Protein AF-A0A6N3E0T5-F1 (afdb_monomer)

Foldseek 3Di:
DDPPDDPLNVVLVVLLVVQVCLLCVLQPVLCVVQVNDDDCVVCVQLSVVLNVLSVVLSVDDPQVSLLSSLLQVVVSLLSCLVSDCLVVPDDLLSSLLVSLVVLLVVLLVSLVPHPDALVSSLVSNVNSVCSVQVVVCVVVVDDPLVSCQVCVLVVLSVVLNSQLSVLSSVLSRDDDPVVNVVSVVVSVVSSVVSSLRSLQSSCCSAQVHSLQFDWAQFWDQWDAPPDPDRDGDFDAFKEKEKEAADDPVVLVVLLLVLCVVCVVPRYAYAYEYADPDPVSVVVVVVSQVVRPDNHGYIYDHPVRCCVTRSVHDRPAIWMWMDHRSITGGIGHSVPCVSVSVVCVVVRDD

Nearest PDB structures (foldseek):
  8t4c-assembly2_B  TM=7.268E-01  e=2.420E-03  Campylobacter jejuni subsp. jejuni 81-176
  3hcz-assembly1_A  TM=7.074E-01  e=3.418E-03  Cytophaga hutchinsonii ATCC 33406
  7kuu-assembly1_B  TM=6.162E-01  e=4.594E-03  Pseudomonas aeruginosa UCBPP-PA14
  2ymb-assembly1_D  TM=3.399E-01  e=5.405E-02  Homo sapiens
  8tlp-assembly1_B  TM=2.172E-01  e=3.080E+00  synthetic construct

Organism: NCBI:txid454154

Radius of gyration: 25.01 Å; Cα contacts (8 Å, |Δi|>4): 444; chains: 1; bounding box: 69×34×89 Å

Solvent-accessible surface area (backbone atoms only — not comparable to full-atom values): 19001 Å² total; per-residue (Å²): 134,84,80,82,68,50,75,63,58,50,54,41,51,54,48,49,52,52,47,51,45,49,66,44,38,35,55,52,58,51,21,65,75,68,78,47,88,56,51,65,86,78,48,38,79,73,49,47,62,53,51,51,51,49,60,56,32,62,80,49,55,74,68,59,28,53,46,57,51,43,26,48,43,48,52,34,50,51,40,45,51,71,70,33,67,56,56,78,77,40,60,70,69,58,35,48,50,56,53,38,54,50,50,45,52,50,51,52,54,52,41,75,78,42,97,59,56,37,66,62,52,51,53,35,37,50,51,16,45,48,48,64,57,51,53,56,40,66,73,69,67,49,53,73,70,56,45,46,55,76,38,22,69,61,51,16,47,50,48,31,38,52,65,45,40,54,53,48,32,50,47,71,64,52,82,52,70,69,61,42,54,56,42,50,52,50,39,53,47,45,48,63,50,32,66,50,44,21,59,30,44,25,31,30,58,61,59,70,21,67,85,19,61,49,85,42,75,34,73,51,74,37,29,50,90,89,50,98,53,80,40,81,55,85,49,78,50,36,37,41,33,41,36,33,60,68,90,52,64,66,44,54,51,50,48,48,52,51,50,60,76,39,63,92,47,84,54,47,58,32,37,38,38,45,33,89,50,71,68,58,48,50,55,51,52,59,56,57,70,74,50,92,68,94,55,54,64,34,40,36,40,59,68,60,41,45,73,28,67,76,57,48,72,77,81,61,52,28,32,36,33,29,47,60,35,23,32,43,32,34,39,62,31,74,69,46,63,63,58,50,54,50,49,56,63,73,68,52,132

Structure (mmCIF, N/CA/C/O backbone):
data_AF-A0A6N3E0T5-F1
#
_entry.id   AF-A0A6N3E0T5-F1
#
loop_
_atom_site.group_PDB
_atom_site.id
_atom_site.type_symbol
_atom_site.label_atom_id
_atom_site.label_alt_id
_atom_site.label_comp_id
_atom_site.label_asym_id
_atom_site.label_entity_id
_atom_site.label_seq_id
_atom_site.pdbx_PDB_ins_code
_atom_site.Cartn_x
_atom_site.Cartn_y
_atom_site.Cartn_z
_atom_site.occupancy
_atom_site.B_iso_or_equiv
_atom_site.auth_seq_id
_atom_site.auth_comp_id
_atom_site.auth_asym_id
_atom_site.auth_atom_id
_atom_site.pdbx_PDB_model_num
ATOM 1 N N . MET A 1 1 ? 8.298 -6.508 -53.643 1.00 37.78 1 MET A N 1
ATOM 2 C CA . MET A 1 1 ? 8.979 -5.292 -53.144 1.00 37.78 1 MET A CA 1
ATOM 3 C C . MET A 1 1 ? 9.431 -5.545 -51.700 1.00 37.78 1 MET A C 1
ATOM 5 O O . MET A 1 1 ? 8.625 -5.447 -50.786 1.00 37.78 1 MET A O 1
ATOM 9 N N . ARG A 1 2 ? 10.672 -6.009 -51.473 1.00 36.97 2 ARG A N 1
ATOM 10 C CA . ARG A 1 2 ? 11.211 -6.176 -50.107 1.00 36.97 2 ARG A CA 1
ATOM 11 C C . ARG A 1 2 ? 11.674 -4.803 -49.629 1.00 36.97 2 ARG A C 1
ATOM 13 O O . ARG A 1 2 ? 12.693 -4.313 -50.102 1.00 36.97 2 ARG A O 1
ATOM 20 N N . PHE A 1 3 ? 10.928 -4.181 -48.718 1.00 44.53 3 PHE A N 1
ATOM 21 C CA . PHE A 1 3 ? 11.412 -3.005 -48.000 1.00 44.53 3 PHE A CA 1
ATOM 22 C C . PHE A 1 3 ? 12.638 -3.418 -47.179 1.00 44.53 3 PHE A C 1
ATOM 24 O O . PHE A 1 3 ? 12.515 -4.007 -46.103 1.00 44.53 3 PHE A O 1
ATOM 31 N N . ASN A 1 4 ? 13.835 -3.128 -47.691 1.00 48.38 4 ASN A N 1
ATOM 32 C CA . ASN A 1 4 ? 15.065 -3.192 -46.911 1.00 48.38 4 ASN A CA 1
ATOM 33 C C . ASN A 1 4 ? 15.031 -2.048 -45.892 1.00 48.38 4 ASN A C 1
ATOM 35 O O . ASN A 1 4 ? 15.599 -0.980 -46.094 1.00 48.38 4 ASN A O 1
ATOM 39 N N . MET A 1 5 ? 14.304 -2.258 -44.794 1.00 58.41 5 MET A N 1
ATOM 40 C CA . MET A 1 5 ? 14.353 -1.353 -43.655 1.00 58.41 5 MET A CA 1
ATOM 41 C C . MET A 1 5 ? 15.778 -1.324 -43.113 1.00 58.41 5 MET A C 1
ATOM 43 O O . MET A 1 5 ? 16.337 -2.370 -42.761 1.00 58.41 5 MET A O 1
ATOM 47 N N . THR A 1 6 ? 16.335 -0.122 -43.001 1.00 74.75 6 THR A N 1
ATOM 48 C CA . THR A 1 6 ? 17.613 0.099 -42.329 1.00 74.75 6 THR A CA 1
ATOM 49 C C . THR A 1 6 ? 17.523 -0.400 -40.879 1.00 74.75 6 THR A C 1
ATOM 51 O O . THR A 1 6 ? 16.452 -0.411 -40.259 1.00 74.75 6 THR A O 1
ATOM 54 N N . ILE A 1 7 ? 18.650 -0.853 -40.322 1.00 74.94 7 ILE A N 1
ATOM 55 C CA . ILE A 1 7 ? 18.733 -1.390 -38.948 1.00 74.94 7 ILE A CA 1
ATOM 56 C C . ILE A 1 7 ? 18.166 -0.390 -37.926 1.00 74.94 7 ILE A C 1
ATOM 58 O O . ILE A 1 7 ? 17.563 -0.780 -36.925 1.00 74.94 7 ILE A O 1
ATOM 62 N N . GLU A 1 8 ? 18.323 0.906 -38.188 1.00 74.81 8 GLU A N 1
ATOM 63 C CA . GLU A 1 8 ? 17.811 1.975 -37.338 1.00 74.81 8 GLU A CA 1
ATOM 64 C C . GLU A 1 8 ? 16.280 2.083 -37.379 1.00 74.81 8 GLU A C 1
ATOM 66 O O . GLU A 1 8 ? 15.643 2.145 -36.323 1.00 74.81 8 GLU A O 1
ATOM 71 N N . THR A 1 9 ? 15.673 2.013 -38.567 1.00 79.62 9 THR A N 1
ATOM 72 C CA . THR A 1 9 ? 14.212 2.028 -38.732 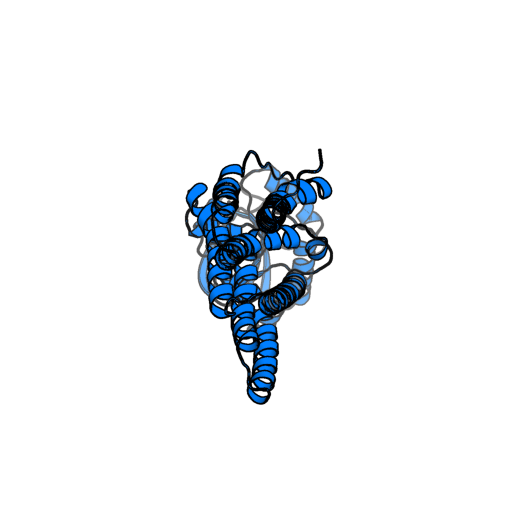1.00 79.62 9 THR A CA 1
ATOM 73 C C . THR A 1 9 ? 13.568 0.825 -38.045 1.00 79.62 9 THR A C 1
ATOM 75 O O . THR A 1 9 ? 12.594 0.987 -37.310 1.00 79.62 9 THR A O 1
ATOM 78 N N . LYS A 1 10 ? 14.173 -0.369 -38.156 1.00 82.94 10 LYS A N 1
ATOM 79 C CA . LYS A 1 10 ? 13.716 -1.566 -37.423 1.00 82.94 10 LYS A CA 1
ATOM 80 C C . LYS A 1 10 ? 13.735 -1.351 -35.907 1.00 82.94 10 LYS A C 1
ATOM 82 O O . LYS A 1 10 ? 12.762 -1.662 -35.227 1.00 82.94 10 LYS A O 1
ATOM 87 N N . LYS A 1 11 ? 14.811 -0.768 -35.364 1.00 81.00 11 LYS A N 1
ATOM 88 C CA . LYS A 1 11 ? 14.927 -0.468 -33.925 1.00 81.00 11 LYS A CA 1
ATOM 89 C C . LYS A 1 11 ? 13.885 0.550 -33.448 1.00 81.00 11 LYS A C 1
ATOM 91 O O . LYS A 1 11 ? 13.415 0.427 -32.320 1.00 81.00 11 LYS A O 1
ATOM 96 N N . LYS A 1 12 ? 13.547 1.553 -34.266 1.00 84.19 12 LYS A N 1
ATOM 97 C CA . LYS A 1 12 ? 12.504 2.548 -33.952 1.00 84.19 12 LYS A CA 1
ATOM 98 C C . LYS A 1 12 ? 11.112 1.913 -33.935 1.00 84.19 12 LYS A C 1
ATOM 100 O O . LYS A 1 12 ? 10.365 2.165 -32.996 1.00 84.19 12 LYS A O 1
ATOM 105 N N . ILE A 1 13 ? 10.813 1.039 -34.900 1.00 84.69 13 ILE A N 1
ATOM 106 C CA . ILE A 1 13 ? 9.542 0.298 -34.967 1.00 84.69 13 ILE A CA 1
ATOM 107 C C . ILE A 1 13 ? 9.379 -0.636 -33.765 1.00 84.69 13 ILE A C 1
ATOM 109 O O . ILE A 1 13 ? 8.329 -0.628 -33.129 1.00 84.69 13 ILE A O 1
ATOM 113 N N . ILE A 1 14 ? 10.418 -1.400 -33.409 1.00 85.62 14 ILE A N 1
ATOM 114 C CA . ILE A 1 14 ? 10.378 -2.286 -32.233 1.00 85.62 14 ILE A CA 1
ATOM 115 C C . ILE A 1 14 ? 10.117 -1.474 -30.962 1.00 85.62 14 ILE A C 1
ATOM 117 O O . ILE A 1 14 ? 9.263 -1.845 -30.162 1.00 85.62 14 ILE A O 1
ATOM 121 N N . TYR A 1 15 ? 10.813 -0.346 -30.797 1.00 86.50 15 TYR A N 1
ATOM 122 C CA . TYR A 1 15 ? 10.609 0.528 -29.647 1.00 86.50 15 TYR A CA 1
ATOM 123 C C . TYR A 1 15 ? 9.181 1.068 -29.568 1.00 86.50 15 TYR A C 1
ATOM 125 O O . TYR A 1 15 ? 8.548 0.907 -28.532 1.00 86.50 15 TYR A O 1
ATOM 133 N N . ILE A 1 16 ? 8.672 1.700 -30.632 1.00 86.62 16 ILE A N 1
ATOM 134 C CA . ILE A 1 16 ? 7.352 2.341 -30.577 1.00 86.62 16 ILE A CA 1
ATOM 135 C C . ILE A 1 16 ? 6.247 1.297 -30.406 1.00 86.62 16 ILE A C 1
ATOM 137 O O . ILE A 1 16 ? 5.302 1.529 -29.662 1.00 86.62 16 ILE A O 1
ATOM 141 N N . SER A 1 17 ? 6.412 0.111 -31.003 1.00 86.44 17 SER A N 1
ATOM 142 C CA . SER A 1 17 ? 5.484 -1.009 -30.824 1.00 86.44 17 SER A CA 1
ATOM 143 C C . SER A 1 17 ? 5.474 -1.491 -29.375 1.00 86.44 17 SER A C 1
ATOM 145 O O . SER A 1 17 ? 4.405 -1.645 -28.797 1.00 86.44 17 SER A O 1
ATOM 147 N N . ALA A 1 18 ? 6.649 -1.672 -28.762 1.00 86.50 18 ALA A N 1
ATOM 148 C CA . ALA A 1 18 ? 6.754 -2.048 -27.354 1.00 86.50 18 ALA A CA 1
ATOM 149 C C . ALA A 1 18 ? 6.202 -0.954 -26.423 1.00 86.50 18 ALA A C 1
ATOM 151 O O . ALA A 1 18 ? 5.495 -1.264 -25.469 1.00 86.50 18 ALA A O 1
ATOM 152 N N . TYR A 1 19 ? 6.482 0.320 -26.714 1.00 87.69 19 TYR A N 1
ATOM 153 C CA . TYR A 1 19 ? 6.010 1.473 -25.940 1.00 87.69 19 TYR A CA 1
ATOM 154 C C . TYR A 1 19 ? 4.480 1.563 -25.953 1.00 87.69 19 TYR A C 1
ATOM 156 O O . TYR A 1 19 ? 3.842 1.591 -24.898 1.00 87.69 19 TYR A O 1
ATOM 164 N N . ILE A 1 20 ? 3.889 1.536 -27.153 1.00 86.12 20 ILE A N 1
ATOM 165 C CA . ILE A 1 20 ? 2.436 1.556 -27.343 1.00 86.12 20 ILE A CA 1
ATOM 166 C C . ILE A 1 20 ? 1.811 0.323 -26.698 1.00 86.12 20 ILE A C 1
ATOM 168 O O . ILE A 1 20 ? 0.829 0.469 -25.977 1.00 86.12 20 ILE A O 1
ATOM 172 N N . PHE A 1 21 ? 2.395 -0.866 -26.884 1.00 85.00 21 PHE A N 1
ATOM 173 C CA . PHE A 1 21 ? 1.918 -2.084 -26.234 1.00 85.00 21 PHE A CA 1
ATOM 174 C C . PHE A 1 21 ? 1.869 -1.913 -24.714 1.00 85.00 21 PHE A C 1
ATOM 176 O O . PHE A 1 21 ? 0.808 -2.091 -24.133 1.00 85.00 21 PHE A O 1
ATOM 183 N N . CYS A 1 22 ? 2.953 -1.475 -24.067 1.00 82.50 22 CYS A N 1
ATOM 184 C CA . CYS A 1 22 ? 2.964 -1.223 -22.623 1.00 82.50 22 CYS A CA 1
ATOM 185 C C . CYS A 1 22 ? 1.946 -0.160 -22.181 1.00 82.50 22 CYS A C 1
ATOM 187 O O . CYS A 1 22 ? 1.508 -0.176 -21.032 1.00 82.50 22 CYS A O 1
ATOM 189 N N . LEU A 1 23 ? 1.574 0.766 -23.068 1.00 83.06 23 LEU A N 1
ATOM 190 C CA . LEU A 1 23 ? 0.646 1.854 -22.767 1.00 83.06 23 LEU A CA 1
ATOM 191 C C . LEU A 1 23 ? -0.804 1.373 -22.788 1.00 83.06 23 LEU A C 1
ATOM 193 O O . LEU A 1 23 ? -1.585 1.728 -21.909 1.00 83.06 23 LEU A O 1
ATOM 197 N N . ILE A 1 24 ? -1.144 0.532 -23.765 1.00 79.56 24 ILE A N 1
ATOM 198 C CA . ILE A 1 24 ? -2.505 0.021 -23.964 1.00 79.56 24 ILE A CA 1
ATOM 199 C C . ILE A 1 24 ? -2.750 -1.330 -23.281 1.00 79.56 24 ILE A C 1
ATOM 201 O O . ILE A 1 24 ? -3.903 -1.698 -23.068 1.00 79.56 24 ILE A O 1
ATOM 205 N N . PHE A 1 25 ? -1.697 -2.070 -22.916 1.00 76.00 25 PHE A N 1
ATOM 206 C CA . PHE A 1 25 ? -1.797 -3.425 -22.365 1.00 76.00 25 PHE A CA 1
ATOM 207 C C . PHE A 1 25 ? -2.708 -3.477 -21.139 1.00 76.00 25 PHE A C 1
ATOM 209 O O . PHE A 1 25 ? -3.664 -4.248 -21.105 1.00 76.00 25 PHE A O 1
ATOM 216 N N . THR A 1 26 ? -2.468 -2.611 -20.160 1.00 67.44 26 THR A N 1
ATOM 217 C CA . THR A 1 26 ? -3.298 -2.553 -18.956 1.00 67.44 26 THR A CA 1
ATOM 218 C C . THR A 1 26 ? -4.741 -2.114 -19.254 1.00 67.44 26 THR A C 1
ATOM 220 O O . THR A 1 26 ? -5.656 -2.873 -18.925 1.00 67.44 26 THR A O 1
ATOM 223 N N . PRO A 1 27 ? -4.996 -0.927 -19.846 1.00 65.44 27 PRO A N 1
ATOM 224 C CA . PRO A 1 27 ? -6.361 -0.420 -19.991 1.00 65.44 27 PRO A CA 1
ATOM 225 C C . PRO A 1 27 ? -7.208 -1.173 -21.027 1.00 65.44 27 PRO A C 1
ATOM 227 O O . PRO A 1 27 ? -8.429 -1.121 -20.936 1.00 65.44 27 PRO A O 1
ATOM 230 N N . VAL A 1 28 ? -6.603 -1.863 -22.002 1.00 68.62 28 VAL A N 1
ATOM 231 C CA . VAL A 1 28 ? -7.336 -2.536 -23.094 1.00 68.62 28 VAL A CA 1
ATOM 232 C C . VAL A 1 28 ? -7.329 -4.046 -22.939 1.00 68.62 28 VAL A C 1
ATOM 234 O O . VAL A 1 28 ? -8.386 -4.673 -22.933 1.00 68.62 28 VAL A O 1
ATOM 237 N N . ILE A 1 29 ? -6.141 -4.641 -22.824 1.00 62.47 29 ILE A N 1
ATOM 238 C CA . ILE A 1 29 ? -5.987 -6.098 -22.874 1.00 62.47 29 ILE A CA 1
ATOM 239 C C . ILE A 1 29 ? -6.384 -6.695 -21.523 1.00 62.47 29 ILE A C 1
ATOM 241 O O . ILE A 1 29 ? -7.219 -7.592 -21.455 1.00 62.47 29 ILE A O 1
ATOM 245 N N . LEU A 1 30 ? -5.847 -6.148 -20.432 1.00 59.59 30 LEU A N 1
ATOM 246 C CA . LEU A 1 30 ? -6.065 -6.685 -19.091 1.00 59.59 30 LEU A CA 1
ATOM 247 C C . LEU A 1 30 ? -7.466 -6.346 -18.547 1.00 59.59 30 LEU A C 1
ATOM 249 O O . LEU A 1 30 ? -8.137 -7.206 -17.977 1.00 59.59 30 LEU A O 1
ATOM 253 N N . ALA A 1 31 ? -7.950 -5.122 -18.787 1.00 60.91 31 ALA A N 1
ATOM 254 C CA . ALA A 1 31 ? -9.290 -4.688 -18.381 1.00 60.91 31 ALA A CA 1
ATOM 255 C C . ALA A 1 31 ? -10.415 -5.492 -19.067 1.00 60.91 31 ALA A C 1
ATOM 257 O O . ALA A 1 31 ? -11.398 -5.868 -18.418 1.00 60.91 31 ALA A O 1
ATOM 258 N N . GLY A 1 32 ? -10.239 -5.818 -20.356 1.00 54.50 32 GLY A N 1
ATOM 259 C CA . GLY A 1 32 ? -11.167 -6.651 -21.125 1.00 54.50 32 GLY A CA 1
ATOM 260 C C . GLY A 1 32 ? -11.302 -8.073 -20.572 1.00 54.50 32 GLY A C 1
ATOM 261 O O . GLY A 1 32 ? -12.407 -8.614 -20.538 1.00 54.50 32 GLY A O 1
ATOM 262 N N . CYS A 1 33 ? -10.214 -8.651 -20.053 1.00 53.03 33 CYS A N 1
ATOM 263 C CA . CYS A 1 33 ? -10.218 -9.988 -19.454 1.00 53.03 33 CYS A CA 1
ATOM 264 C C . CYS A 1 33 ? -10.929 -10.058 -18.089 1.00 53.03 33 CYS A C 1
ATOM 266 O O . CYS A 1 33 ? -11.441 -11.115 -17.731 1.00 53.03 33 CYS A O 1
ATOM 268 N N . ILE A 1 34 ? -10.979 -8.960 -17.324 1.00 53.50 34 ILE A N 1
ATOM 269 C CA . ILE A 1 34 ? -11.414 -8.966 -15.909 1.00 53.50 34 ILE A CA 1
ATOM 270 C C . ILE A 1 34 ? -12.789 -8.293 -15.710 1.00 53.50 34 ILE A C 1
ATOM 272 O O . ILE A 1 34 ? -13.282 -8.174 -14.591 1.00 53.50 34 ILE A O 1
ATOM 276 N N . ARG A 1 35 ? -13.470 -7.876 -16.792 1.00 50.97 35 ARG A N 1
ATOM 277 C CA . ARG A 1 35 ? -14.729 -7.092 -16.745 1.00 50.97 35 ARG A CA 1
ATOM 278 C C . ARG A 1 35 ? -14.617 -5.796 -15.919 1.00 50.97 35 ARG A C 1
ATOM 280 O O . ARG A 1 35 ? -15.633 -5.248 -15.490 1.00 50.97 35 ARG A O 1
ATOM 287 N N . HIS A 1 36 ? -13.410 -5.264 -15.724 1.00 46.59 36 HIS A N 1
ATOM 288 C CA . HIS A 1 36 ? -13.228 -3.949 -15.116 1.00 46.59 36 HIS A CA 1
ATOM 289 C C . HIS A 1 36 ? -13.358 -2.898 -16.224 1.00 46.59 36 HIS A C 1
ATOM 291 O O . HIS A 1 36 ? -12.576 -2.892 -17.170 1.00 46.59 36 HIS A O 1
ATOM 297 N N . ARG A 1 37 ? -14.363 -2.016 -16.153 1.00 46.75 37 ARG A N 1
ATOM 298 C CA . ARG A 1 37 ? -14.541 -0.945 -17.149 1.00 46.75 37 ARG A CA 1
ATOM 299 C C . ARG A 1 37 ? -13.500 0.156 -16.933 1.00 46.75 37 ARG A C 1
ATOM 301 O O . ARG A 1 37 ? -13.792 1.137 -16.262 1.00 46.75 37 ARG A O 1
ATOM 308 N N . ILE A 1 38 ? -12.304 -0.008 -17.489 1.00 53.19 38 ILE A N 1
ATOM 309 C CA . ILE A 1 38 ? -11.435 1.132 -17.796 1.00 53.19 38 ILE A CA 1
ATOM 310 C C . ILE A 1 38 ? -11.887 1.647 -19.160 1.00 53.19 38 ILE A C 1
ATOM 312 O O . ILE A 1 38 ? -11.815 0.926 -20.154 1.00 53.19 38 ILE A O 1
ATOM 316 N N . SER A 1 39 ? -12.419 2.866 -19.209 1.00 54.94 39 SER A N 1
ATOM 317 C CA . SER A 1 39 ? -12.728 3.517 -20.479 1.00 54.94 39 SER A CA 1
ATOM 318 C C . SER A 1 39 ? -11.523 4.358 -20.872 1.00 54.94 39 SER A C 1
ATOM 320 O O . SER A 1 39 ? -11.303 5.423 -20.302 1.00 54.94 39 SER A O 1
ATOM 322 N N . LEU A 1 40 ? -10.764 3.918 -21.880 1.00 59.41 40 LEU A N 1
ATOM 323 C CA . LEU A 1 40 ? -9.703 4.734 -22.490 1.00 59.41 40 LEU A CA 1
ATOM 324 C C . LEU A 1 40 ? -10.199 6.133 -22.890 1.00 59.41 40 LEU A C 1
ATOM 326 O O . LEU A 1 40 ? -9.425 7.080 -22.880 1.00 59.41 40 LEU A O 1
ATOM 330 N N . TRP A 1 41 ? -11.487 6.263 -23.218 1.00 58.59 41 TRP A N 1
ATOM 331 C CA . TRP A 1 41 ? -12.128 7.539 -23.532 1.00 58.59 41 TRP A CA 1
ATOM 332 C C . TRP A 1 41 ? -12.400 8.404 -22.292 1.00 58.59 41 TRP A C 1
ATOM 334 O O . TRP A 1 41 ? -12.551 9.606 -22.413 1.00 58.59 41 TRP A O 1
ATOM 344 N N . GLN A 1 42 ? -12.478 7.850 -21.087 1.00 60.75 42 GLN A N 1
ATOM 345 C CA . GLN A 1 42 ? -12.602 8.664 -19.868 1.00 60.75 42 GLN A CA 1
ATOM 346 C C . GLN A 1 42 ? -11.226 9.062 -19.322 1.00 60.75 42 GLN A C 1
ATOM 348 O O . GLN A 1 42 ? -11.064 10.181 -18.838 1.00 60.75 42 GLN A O 1
ATOM 353 N N . ASP A 1 43 ? -10.223 8.201 -19.504 1.00 68.25 43 ASP A N 1
ATOM 354 C CA . ASP A 1 43 ? -8.875 8.382 -18.953 1.00 68.25 43 ASP A CA 1
ATOM 355 C C . ASP A 1 43 ? -7.835 8.831 -20.001 1.00 68.25 43 ASP A C 1
ATOM 357 O O . ASP A 1 43 ? -6.631 8.809 -19.744 1.00 68.25 43 ASP A O 1
ATOM 361 N N . TRP A 1 44 ? -8.271 9.252 -21.197 1.00 70.44 44 TRP A N 1
ATOM 362 C CA . TRP A 1 44 ? -7.382 9.613 -22.317 1.00 70.44 44 TRP A CA 1
ATOM 363 C C . TRP A 1 44 ? -6.355 10.683 -21.944 1.00 70.44 44 TRP A C 1
ATOM 365 O O . TRP A 1 44 ? -5.225 10.642 -22.425 1.00 70.44 44 TRP A O 1
ATOM 375 N N . TRP A 1 45 ? -6.733 11.616 -21.071 1.00 74.12 45 TRP A N 1
ATOM 376 C CA . TRP A 1 45 ? -5.889 12.710 -20.605 1.00 74.12 45 TRP A CA 1
ATOM 377 C C . TRP A 1 45 ? -4.652 12.187 -19.862 1.00 74.12 45 TRP A C 1
ATOM 379 O O . TRP A 1 45 ? -3.585 12.770 -20.005 1.00 74.12 45 TRP A O 1
ATOM 389 N N . PHE A 1 46 ? -4.742 11.051 -19.160 1.00 75.81 46 PHE A N 1
ATOM 390 C CA . PHE A 1 46 ? -3.609 10.396 -18.496 1.00 75.81 46 PHE A CA 1
ATOM 391 C C . PHE A 1 46 ? -2.690 9.656 -19.482 1.00 75.81 46 PHE A C 1
ATOM 393 O O . PHE A 1 46 ? -1.471 9.646 -19.330 1.00 75.81 46 PHE A O 1
ATOM 400 N N . TYR A 1 47 ? -3.246 9.054 -20.533 1.00 78.81 47 TYR A N 1
ATOM 401 C CA . TYR A 1 47 ? -2.467 8.268 -21.496 1.00 78.81 47 TYR A CA 1
ATOM 402 C C . TYR A 1 47 ? -1.879 9.102 -22.642 1.00 78.81 47 TYR A C 1
ATOM 404 O O . TYR A 1 47 ? -0.844 8.737 -23.202 1.00 78.81 47 TYR A O 1
ATOM 412 N N . LEU A 1 48 ? -2.495 10.234 -22.990 1.00 83.38 48 LEU A N 1
ATOM 413 C CA . LEU A 1 48 ? -2.079 11.070 -24.115 1.00 83.38 48 LEU A CA 1
ATOM 414 C C . LEU A 1 48 ? -0.667 11.669 -23.942 1.00 83.38 48 LEU A C 1
ATOM 416 O O . LEU A 1 48 ? 0.125 11.543 -24.879 1.00 83.38 48 LEU A O 1
ATOM 420 N N . PRO A 1 49 ? -0.283 12.258 -22.790 1.00 85.00 49 PRO A N 1
ATOM 421 C CA . PRO A 1 49 ? 1.075 12.768 -22.599 1.00 85.00 49 PRO A CA 1
ATOM 422 C C . PRO A 1 49 ? 2.133 11.665 -22.692 1.00 85.00 49 PRO A C 1
ATOM 424 O O . PRO A 1 49 ? 3.204 11.887 -23.256 1.00 85.00 49 PRO A O 1
ATOM 427 N N . LEU A 1 50 ? 1.820 10.460 -22.200 1.00 86.88 50 LEU A N 1
ATOM 428 C CA . LEU A 1 50 ? 2.690 9.291 -22.334 1.00 86.88 50 LEU A CA 1
ATOM 429 C C . LEU A 1 50 ? 2.825 8.871 -23.805 1.00 86.88 50 LEU A C 1
ATOM 431 O O . LEU A 1 50 ? 3.939 8.694 -24.287 1.00 86.88 50 LEU A O 1
ATOM 435 N N . CYS A 1 51 ? 1.726 8.807 -24.564 1.00 86.25 51 CYS A N 1
ATOM 436 C CA . CYS A 1 51 ? 1.777 8.555 -26.009 1.00 86.25 51 CYS A CA 1
ATOM 437 C C . CYS A 1 51 ? 2.677 9.561 -26.739 1.00 86.25 51 CYS A C 1
ATOM 439 O O . CYS A 1 51 ? 3.527 9.162 -27.537 1.00 86.25 51 CYS A O 1
ATOM 441 N N . ILE A 1 52 ? 2.523 10.856 -26.440 1.00 87.50 52 ILE A N 1
ATOM 442 C CA . ILE A 1 52 ? 3.334 11.926 -27.035 1.00 87.50 52 ILE A CA 1
ATOM 443 C C . ILE A 1 52 ? 4.814 11.730 -26.684 1.00 87.50 52 ILE A C 1
ATOM 445 O O . ILE A 1 52 ? 5.659 11.769 -27.579 1.00 87.50 52 ILE A O 1
ATOM 449 N N . ALA A 1 53 ? 5.140 11.443 -25.419 1.00 87.06 53 ALA A N 1
ATOM 450 C CA . ALA A 1 53 ? 6.511 11.157 -24.995 1.00 87.06 53 ALA A CA 1
ATOM 451 C C . ALA A 1 53 ? 7.111 9.954 -25.747 1.00 87.06 53 ALA A C 1
ATOM 453 O O . ALA A 1 53 ? 8.254 10.017 -26.207 1.00 87.06 53 ALA A O 1
ATOM 454 N N . GLY A 1 54 ? 6.327 8.890 -25.941 1.00 86.19 54 GLY A N 1
ATOM 455 C CA . GLY A 1 54 ? 6.705 7.717 -26.728 1.00 86.19 54 GLY A CA 1
ATOM 456 C C . GLY A 1 54 ? 7.088 8.059 -28.164 1.00 86.19 54 GLY A C 1
ATOM 457 O O . GLY A 1 54 ? 8.179 7.692 -28.606 1.00 86.19 54 GLY A O 1
ATOM 458 N N . VAL A 1 55 ? 6.231 8.813 -28.862 1.00 87.56 55 VAL A N 1
ATOM 459 C CA . VAL A 1 55 ? 6.463 9.271 -30.245 1.00 87.56 55 VAL A CA 1
ATOM 460 C C . VAL A 1 55 ? 7.690 10.177 -30.327 1.00 87.56 55 VAL A C 1
ATOM 462 O O . VAL A 1 55 ? 8.545 9.979 -31.189 1.00 87.56 55 VAL A O 1
ATOM 465 N N . ILE A 1 56 ? 7.830 11.122 -29.394 1.00 87.56 56 ILE A N 1
ATOM 466 C CA . ILE A 1 56 ? 9.005 11.995 -29.297 1.00 87.56 56 ILE A CA 1
ATOM 467 C C . ILE A 1 56 ? 10.287 11.156 -29.145 1.00 87.56 56 ILE A C 1
ATOM 469 O O . ILE A 1 56 ? 11.292 11.421 -29.806 1.00 87.56 56 ILE A O 1
ATOM 473 N N . GLY A 1 57 ? 10.245 10.078 -28.357 1.00 84.19 57 GLY A N 1
ATOM 474 C CA . GLY A 1 57 ? 11.368 9.158 -28.169 1.00 84.19 57 GLY A CA 1
ATOM 475 C C . GLY A 1 57 ? 11.884 8.479 -29.445 1.00 84.19 57 GLY A C 1
ATOM 476 O O . GLY A 1 57 ? 13.041 8.056 -29.473 1.00 84.19 57 GLY A O 1
ATOM 477 N N . CYS A 1 58 ? 11.092 8.410 -30.523 1.00 85.00 58 CYS A N 1
ATOM 478 C CA . CYS A 1 58 ? 11.539 7.883 -31.819 1.00 85.00 58 CYS A CA 1
ATOM 479 C C . CYS A 1 58 ? 12.589 8.763 -32.513 1.00 85.00 58 CYS A C 1
ATOM 481 O O . CYS A 1 58 ? 13.357 8.250 -33.333 1.00 85.00 58 CYS A O 1
ATOM 483 N N . PHE A 1 59 ? 12.631 10.057 -32.187 1.00 85.94 59 PHE A N 1
ATOM 484 C CA . PHE A 1 59 ? 13.564 11.023 -32.773 1.00 85.94 59 PHE A CA 1
ATOM 485 C C . PHE A 1 59 ? 14.907 11.087 -32.034 1.00 85.94 59 PHE A C 1
ATOM 487 O O . PHE A 1 59 ? 15.859 11.675 -32.541 1.00 85.94 59 PHE A O 1
ATOM 494 N N . TYR A 1 60 ? 15.014 10.451 -30.864 1.00 85.69 60 TYR A N 1
ATOM 495 C CA . TYR A 1 60 ? 16.216 10.478 -30.035 1.00 85.69 60 TYR A CA 1
ATOM 496 C C . TYR A 1 60 ? 17.054 9.195 -30.130 1.00 85.69 60 TYR A C 1
ATOM 498 O O . TYR A 1 60 ? 16.649 8.165 -30.671 1.00 85.69 60 TYR A O 1
ATOM 506 N N . ASN A 1 61 ? 18.265 9.261 -29.567 1.00 85.06 61 ASN A N 1
ATOM 507 C CA . ASN A 1 61 ? 19.183 8.128 -29.501 1.00 85.06 61 ASN A CA 1
ATOM 508 C C . ASN A 1 61 ? 18.658 6.989 -28.599 1.00 85.06 61 ASN A C 1
ATOM 510 O O . ASN A 1 61 ? 17.782 7.167 -27.752 1.00 85.06 61 ASN A O 1
ATOM 514 N N . THR A 1 62 ? 19.261 5.804 -28.731 1.00 81.81 62 THR A N 1
ATOM 515 C CA . THR A 1 62 ? 18.877 4.596 -27.978 1.00 81.81 62 THR A CA 1
ATOM 516 C C . THR A 1 62 ? 18.867 4.800 -26.458 1.00 81.81 62 THR A C 1
ATOM 518 O O . THR A 1 62 ? 18.029 4.223 -25.772 1.00 81.81 62 THR A O 1
ATOM 521 N N . LYS A 1 63 ? 19.772 5.630 -25.916 1.00 83.38 63 LYS A N 1
ATOM 522 C CA . LYS A 1 63 ? 19.866 5.883 -24.468 1.00 83.38 63 LYS A CA 1
ATOM 523 C C . LYS A 1 63 ? 18.655 6.663 -23.956 1.00 83.38 63 LYS A C 1
ATOM 525 O O . LYS A 1 63 ? 18.033 6.238 -22.989 1.00 83.38 63 LYS A O 1
ATOM 530 N N . ILE A 1 64 ? 18.308 7.769 -24.614 1.00 84.81 64 ILE A N 1
ATOM 531 C CA . ILE A 1 64 ? 17.151 8.605 -24.261 1.00 84.81 64 ILE A CA 1
ATOM 532 C C . ILE A 1 64 ? 15.857 7.814 -24.451 1.00 84.81 64 ILE A C 1
ATOM 534 O O . ILE A 1 64 ? 14.986 7.833 -23.591 1.00 84.81 64 ILE A O 1
ATOM 538 N N . ARG A 1 65 ? 15.774 7.034 -25.527 1.00 85.62 65 ARG A N 1
ATOM 539 C CA . ARG A 1 65 ? 14.636 6.164 -25.816 1.00 85.62 65 ARG A CA 1
ATOM 540 C C . ARG A 1 65 ? 14.374 5.131 -24.714 1.00 85.62 65 ARG A C 1
ATOM 542 O O . ARG A 1 65 ? 13.234 4.946 -24.303 1.00 85.62 65 ARG A O 1
ATOM 549 N N . ASN A 1 66 ? 15.428 4.508 -24.186 1.00 84.06 66 ASN A N 1
ATOM 550 C CA . ASN A 1 66 ? 15.312 3.580 -23.058 1.00 84.06 66 ASN A CA 1
ATOM 551 C C . ASN A 1 66 ? 14.874 4.286 -21.764 1.00 84.06 66 ASN A C 1
ATOM 553 O O . ASN A 1 66 ? 14.140 3.697 -20.978 1.00 84.06 66 ASN A O 1
ATOM 557 N N . LEU A 1 67 ? 15.292 5.538 -21.544 1.00 87.56 67 LEU A N 1
ATOM 558 C CA . LEU A 1 67 ? 14.834 6.334 -20.401 1.00 87.56 67 LEU A CA 1
ATOM 559 C C . LEU A 1 67 ? 13.353 6.712 -20.534 1.00 87.56 67 LEU A C 1
ATOM 561 O O . LEU A 1 67 ? 12.597 6.534 -19.587 1.00 87.56 67 LEU A O 1
ATOM 565 N N . ILE A 1 68 ? 12.914 7.160 -21.712 1.00 88.56 68 ILE A N 1
ATOM 566 C CA . ILE A 1 68 ? 11.499 7.467 -21.978 1.00 88.56 68 ILE A CA 1
ATOM 567 C C . ILE A 1 68 ? 10.629 6.221 -21.779 1.00 88.56 68 ILE A C 1
ATOM 569 O O . ILE A 1 68 ? 9.559 6.305 -21.182 1.00 88.56 68 ILE A O 1
ATOM 573 N N . PHE A 1 69 ? 11.110 5.053 -22.213 1.00 86.56 69 PHE A N 1
ATOM 574 C CA . PHE A 1 69 ? 10.447 3.782 -21.933 1.00 86.56 69 PHE A CA 1
ATOM 575 C C . PHE A 1 69 ? 10.352 3.517 -20.424 1.00 86.56 69 PHE A C 1
ATOM 577 O O . PHE A 1 69 ? 9.271 3.249 -19.911 1.00 86.56 69 PHE A O 1
ATOM 584 N N . LEU A 1 70 ? 11.463 3.659 -19.691 1.00 87.88 70 LEU A N 1
ATOM 585 C CA . LEU A 1 70 ? 11.519 3.426 -18.245 1.00 87.88 70 LEU A CA 1
ATOM 586 C C . LEU A 1 70 ? 10.591 4.358 -17.450 1.00 87.88 70 LEU A C 1
ATOM 588 O O . LEU A 1 70 ? 10.009 3.932 -16.457 1.00 87.88 70 LEU A O 1
ATOM 592 N N . PHE A 1 71 ? 10.404 5.597 -17.906 1.00 89.56 71 PHE A N 1
ATOM 593 C CA . PHE A 1 71 ? 9.473 6.555 -17.303 1.00 89.56 71 PHE A CA 1
ATOM 594 C C . PHE A 1 71 ? 8.022 6.042 -17.285 1.00 89.56 71 PHE A C 1
ATOM 596 O O . PHE A 1 71 ? 7.290 6.282 -16.329 1.00 89.56 71 PHE A O 1
ATOM 603 N N . GLN A 1 72 ? 7.605 5.298 -18.311 1.00 87.88 72 GLN A N 1
ATOM 604 C CA . GLN A 1 72 ? 6.250 4.748 -18.419 1.00 87.88 72 GLN A CA 1
ATOM 605 C C . GLN A 1 72 ? 6.049 3.476 -17.573 1.00 87.88 72 GLN A C 1
ATOM 607 O O . GLN A 1 72 ? 4.925 3.160 -17.174 1.00 87.88 72 GLN A O 1
ATOM 612 N N . ILE A 1 73 ? 7.124 2.738 -17.282 1.00 85.69 73 ILE A N 1
ATOM 613 C CA . ILE A 1 73 ? 7.064 1.415 -16.642 1.00 85.69 73 ILE A CA 1
ATOM 614 C C . ILE A 1 73 ? 6.320 1.402 -15.296 1.00 85.69 73 ILE A C 1
ATOM 616 O O . ILE A 1 73 ? 5.518 0.486 -15.114 1.00 85.69 73 ILE A O 1
ATOM 620 N N . PRO A 1 74 ? 6.471 2.388 -14.384 1.00 86.25 74 PRO A N 1
ATOM 621 C CA . PRO A 1 74 ? 5.660 2.472 -13.164 1.00 86.25 74 PRO A CA 1
ATOM 622 C C . PRO A 1 74 ? 4.158 2.373 -13.409 1.00 86.25 74 PRO A C 1
ATOM 624 O O . PRO A 1 74 ? 3.471 1.613 -12.731 1.00 86.25 74 PRO A O 1
ATOM 627 N N . THR A 1 75 ? 3.666 3.069 -14.430 1.00 79.81 75 THR A N 1
ATOM 628 C CA . THR A 1 75 ? 2.251 3.063 -14.806 1.00 79.81 75 THR A CA 1
ATOM 629 C C . THR A 1 75 ? 1.829 1.701 -15.360 1.00 79.81 75 THR A C 1
ATOM 631 O O . THR A 1 75 ? 0.807 1.146 -14.952 1.00 79.81 75 THR A O 1
ATOM 634 N N . ALA A 1 76 ? 2.633 1.130 -16.262 1.00 80.06 76 ALA A N 1
ATOM 635 C CA . ALA A 1 76 ? 2.341 -0.163 -16.877 1.00 80.06 76 ALA A CA 1
ATOM 636 C C . ALA A 1 76 ? 2.341 -1.304 -15.844 1.00 80.06 76 ALA A C 1
ATOM 638 O O . ALA A 1 76 ? 1.396 -2.092 -15.794 1.00 80.06 76 ALA A O 1
ATOM 639 N N . LEU A 1 77 ? 3.361 -1.361 -14.981 1.00 80.56 77 LEU A N 1
ATOM 640 C CA . LEU A 1 77 ? 3.493 -2.386 -13.945 1.00 80.56 77 LEU A CA 1
ATOM 641 C C . LEU A 1 77 ? 2.480 -2.219 -12.816 1.00 80.56 77 LEU A C 1
ATOM 643 O O . LEU A 1 77 ? 1.955 -3.225 -12.349 1.00 80.56 77 LEU A O 1
ATOM 647 N N . HIS A 1 78 ? 2.151 -0.990 -12.402 1.00 76.69 78 HIS A N 1
ATOM 648 C CA . HIS A 1 78 ? 1.057 -0.777 -11.450 1.00 76.69 78 HIS A CA 1
ATOM 649 C C . HIS A 1 78 ? -0.247 -1.366 -11.994 1.00 76.69 78 HIS A C 1
ATOM 651 O O . HIS A 1 78 ? -0.929 -2.127 -11.310 1.00 76.69 78 HIS A O 1
ATOM 657 N N . GLY A 1 79 ? -0.554 -1.078 -13.256 1.00 70.50 79 GLY A N 1
ATOM 658 C CA . GLY A 1 79 ? -1.686 -1.656 -13.957 1.00 70.50 79 GLY A CA 1
ATOM 659 C C . GLY A 1 79 ? -1.681 -3.185 -13.997 1.00 70.50 79 GLY A C 1
ATOM 660 O O . GLY A 1 79 ? -2.674 -3.823 -13.651 1.00 70.50 79 GLY A O 1
ATOM 661 N N . LEU A 1 80 ? -0.542 -3.770 -14.370 1.00 74.12 80 LEU A N 1
ATOM 662 C CA . LEU A 1 80 ? -0.365 -5.218 -14.413 1.00 74.12 80 LEU A CA 1
ATOM 663 C C . LEU A 1 80 ? -0.580 -5.838 -13.032 1.00 74.12 80 LEU A C 1
ATOM 665 O O . LEU A 1 80 ? -1.369 -6.767 -12.904 1.00 74.12 80 LEU A O 1
ATOM 669 N N . PHE A 1 81 ? 0.062 -5.313 -11.990 1.00 74.06 81 PHE A N 1
ATOM 670 C CA . PHE A 1 81 ? -0.036 -5.877 -10.647 1.00 74.06 81 PHE A CA 1
ATOM 671 C C . PHE A 1 81 ? -1.425 -5.701 -10.034 1.00 74.06 81 PHE A C 1
ATOM 673 O O . PHE A 1 81 ? -1.968 -6.662 -9.489 1.00 74.06 81 PHE A O 1
ATOM 680 N N . THR A 1 82 ? -2.057 -4.538 -10.201 1.00 65.56 82 THR A N 1
ATOM 681 C CA . THR A 1 82 ? -3.397 -4.289 -9.643 1.00 65.56 82 THR A CA 1
ATOM 682 C C . THR A 1 82 ? -4.499 -5.139 -10.266 1.00 65.56 82 THR A C 1
ATOM 684 O O . THR A 1 82 ? -5.481 -5.428 -9.578 1.00 65.56 82 THR A O 1
ATOM 687 N N . MET A 1 83 ? -4.341 -5.539 -11.529 1.00 62.00 83 MET A N 1
ATOM 688 C CA . MET A 1 83 ? -5.311 -6.348 -12.274 1.00 62.00 83 MET A CA 1
ATOM 689 C C . MET A 1 83 ? -4.914 -7.831 -12.353 1.00 62.00 83 MET A C 1
ATOM 691 O O . MET A 1 83 ? -5.744 -8.683 -12.641 1.00 62.00 83 MET A O 1
ATOM 695 N N . SER A 1 84 ? -3.661 -8.186 -12.080 1.00 61.84 84 SER A N 1
ATOM 696 C CA . SER A 1 84 ? -3.223 -9.584 -12.061 1.00 61.84 84 SER A CA 1
ATOM 697 C C . SER A 1 84 ? -3.884 -10.409 -10.947 1.00 61.84 84 SER A C 1
ATOM 699 O O . SER A 1 84 ? -4.255 -9.896 -9.888 1.00 61.84 84 SER A O 1
ATOM 701 N N . ALA A 1 85 ? -3.942 -11.731 -11.152 1.00 50.62 85 ALA A N 1
ATOM 702 C CA . ALA A 1 85 ? -4.430 -12.703 -10.169 1.00 50.62 85 ALA A CA 1
ATOM 703 C C . ALA A 1 85 ? -3.724 -12.608 -8.798 1.00 50.62 85 ALA A C 1
ATOM 705 O O . ALA A 1 85 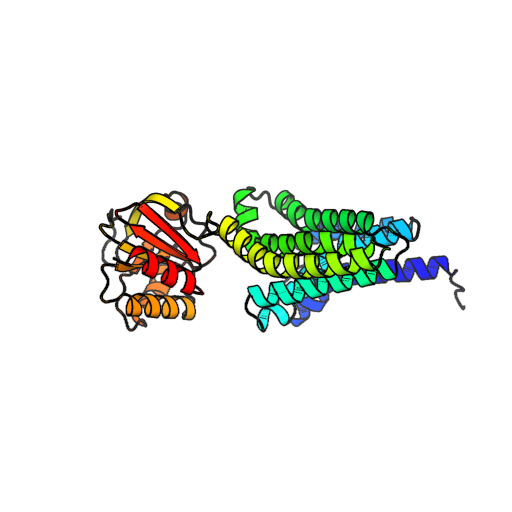? -4.294 -13.030 -7.794 1.00 50.62 85 ALA A O 1
ATOM 706 N N . PHE A 1 86 ? -2.534 -11.993 -8.727 1.00 52.06 86 PHE A N 1
ATOM 707 C CA . PHE A 1 86 ? -1.805 -11.747 -7.480 1.00 52.06 86 PHE A CA 1
ATOM 708 C C . PHE A 1 86 ? -2.622 -10.961 -6.449 1.00 52.06 86 PHE A C 1
ATOM 710 O O . PHE A 1 86 ? -2.495 -11.229 -5.259 1.00 52.06 86 PHE A O 1
ATOM 717 N N . ARG A 1 87 ? -3.492 -10.033 -6.875 1.00 54.03 87 ARG A N 1
ATOM 718 C CA . ARG A 1 87 ? -4.377 -9.305 -5.951 1.00 54.03 87 ARG A CA 1
ATOM 719 C C . ARG A 1 87 ? -5.519 -10.174 -5.416 1.00 54.03 87 ARG A C 1
ATOM 721 O O . ARG A 1 87 ? -5.999 -9.936 -4.315 1.00 54.03 87 ARG A O 1
ATOM 728 N N . PHE A 1 88 ? -5.969 -11.154 -6.195 1.00 52.38 88 PHE A N 1
ATOM 729 C CA . PHE A 1 88 ? -7.096 -12.019 -5.836 1.00 52.38 88 PHE A CA 1
ATOM 730 C C . PHE A 1 88 ? -6.682 -13.224 -4.986 1.00 52.38 88 PHE A C 1
ATOM 732 O O . PHE A 1 88 ? -7.509 -13.758 -4.254 1.00 52.38 88 PHE A O 1
ATOM 739 N N . LEU A 1 89 ? -5.420 -13.650 -5.079 1.00 46.97 89 LEU A N 1
ATOM 740 C CA . LEU A 1 89 ? -4.913 -14.870 -4.446 1.00 46.97 89 LEU A CA 1
ATOM 741 C C . LEU A 1 89 ? -4.192 -14.631 -3.109 1.00 46.97 89 LEU A C 1
ATOM 743 O O . LEU A 1 89 ? -3.764 -15.593 -2.480 1.00 46.97 89 LEU A O 1
ATOM 747 N N . SER A 1 90 ? -4.022 -13.378 -2.680 1.00 52.72 90 SER A N 1
ATOM 748 C CA . SER A 1 90 ? -3.084 -13.028 -1.614 1.00 52.72 90 SER A CA 1
ATOM 749 C C . SER A 1 90 ? -3.589 -11.880 -0.736 1.00 52.72 90 SER A C 1
ATOM 751 O O . SER A 1 90 ? -4.163 -10.916 -1.240 1.00 52.72 90 SER A O 1
ATOM 753 N N . GLU A 1 91 ? -3.317 -11.942 0.572 1.00 63.66 91 GLU A N 1
ATOM 754 C CA . GLU A 1 91 ? -3.473 -10.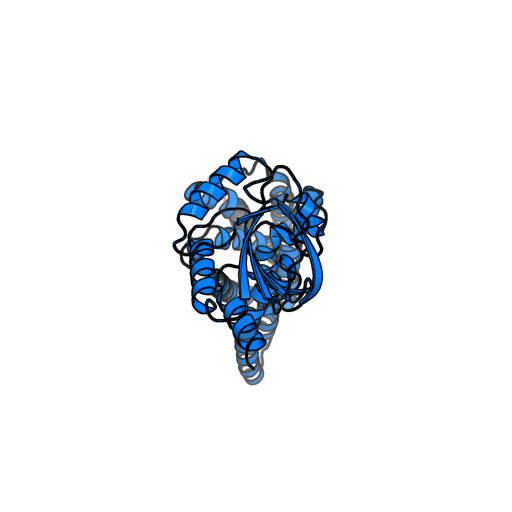788 1.471 1.00 63.66 91 GLU A CA 1
ATOM 755 C C . GLU A 1 91 ? -2.625 -9.604 0.972 1.00 63.66 91 GLU A C 1
ATOM 757 O O . GLU A 1 91 ? -1.602 -9.804 0.306 1.00 63.66 91 GLU A O 1
ATOM 762 N N . HIS A 1 92 ? -3.042 -8.370 1.290 1.00 67.56 92 HIS A N 1
ATOM 763 C CA . HIS A 1 92 ? -2.404 -7.150 0.778 1.00 67.56 92 HIS A CA 1
ATOM 764 C C . HIS A 1 92 ? -0.895 -7.118 1.058 1.00 67.56 92 HIS A C 1
ATOM 766 O O . HIS A 1 92 ? -0.117 -6.814 0.157 1.00 67.56 92 HIS A O 1
ATOM 772 N N . ASP A 1 93 ? -0.479 -7.526 2.256 1.00 67.31 93 ASP A N 1
ATOM 773 C CA . ASP A 1 93 ? 0.929 -7.565 2.657 1.00 67.31 93 ASP A CA 1
ATOM 774 C C . ASP A 1 93 ? 1.745 -8.513 1.765 1.00 67.31 93 ASP A C 1
ATOM 776 O O . ASP A 1 93 ? 2.764 -8.130 1.193 1.00 67.31 93 ASP A O 1
ATOM 780 N N . HIS A 1 94 ? 1.244 -9.729 1.550 1.00 71.06 94 HIS A N 1
ATOM 781 C CA . HIS A 1 94 ? 1.861 -10.732 0.682 1.00 71.06 94 HIS A CA 1
ATOM 782 C C . HIS A 1 94 ? 1.901 -10.286 -0.792 1.00 71.06 94 HIS A C 1
ATOM 784 O O . HIS A 1 94 ? 2.901 -10.490 -1.486 1.00 71.06 94 HIS A O 1
ATOM 790 N N . TYR A 1 95 ? 0.860 -9.593 -1.262 1.00 75.94 95 TYR A N 1
ATOM 791 C CA . TYR A 1 95 ? 0.836 -8.986 -2.592 1.00 75.94 95 TYR A CA 1
ATOM 792 C C . TYR A 1 95 ? 1.935 -7.920 -2.748 1.00 75.94 95 TYR A C 1
ATOM 794 O O . TYR A 1 95 ? 2.668 -7.921 -3.744 1.00 75.94 95 TYR A O 1
ATOM 802 N N . VAL A 1 96 ? 2.094 -7.032 -1.760 1.00 76.94 96 VAL A N 1
ATOM 803 C CA . VAL A 1 96 ? 3.142 -5.999 -1.769 1.00 76.94 96 VAL A CA 1
ATOM 804 C C . VAL A 1 96 ? 4.530 -6.646 -1.772 1.00 76.94 96 VAL A C 1
ATOM 806 O O . VAL A 1 96 ? 5.398 -6.198 -2.522 1.00 76.94 96 VAL A O 1
ATOM 809 N N . ILE A 1 97 ? 4.735 -7.733 -1.022 1.00 76.62 97 ILE A N 1
ATOM 810 C CA . ILE A 1 97 ? 6.005 -8.479 -0.994 1.00 76.62 97 ILE A CA 1
ATOM 811 C C . ILE A 1 97 ? 6.369 -8.990 -2.392 1.00 76.62 97 ILE A C 1
ATOM 813 O O . ILE A 1 97 ? 7.423 -8.642 -2.930 1.00 76.62 97 ILE A O 1
ATOM 817 N N . ILE A 1 98 ? 5.484 -9.789 -2.996 1.00 77.50 98 ILE A N 1
ATOM 818 C CA . ILE A 1 98 ? 5.742 -10.449 -4.284 1.00 77.50 98 ILE A CA 1
ATOM 819 C C . ILE A 1 98 ? 6.032 -9.405 -5.364 1.00 77.50 98 ILE A C 1
ATOM 821 O O . ILE A 1 98 ? 7.006 -9.513 -6.111 1.00 77.50 98 ILE A O 1
ATOM 825 N N . THR A 1 99 ? 5.215 -8.357 -5.419 1.00 82.31 99 THR A N 1
ATOM 826 C CA . THR A 1 99 ? 5.348 -7.309 -6.435 1.00 82.31 99 THR A CA 1
ATOM 827 C C . THR A 1 99 ? 6.593 -6.443 -6.235 1.00 82.31 99 THR A C 1
ATOM 829 O O . THR A 1 99 ? 7.211 -6.055 -7.224 1.00 82.31 99 THR A O 1
ATOM 832 N N . THR A 1 100 ? 7.031 -6.203 -4.993 1.00 82.94 100 THR A N 1
ATOM 833 C CA . THR A 1 100 ? 8.292 -5.491 -4.706 1.00 82.94 100 THR A CA 1
ATOM 834 C C . THR A 1 100 ? 9.505 -6.304 -5.161 1.00 82.94 100 THR A C 1
ATOM 836 O O . THR A 1 100 ? 10.412 -5.761 -5.792 1.00 82.94 100 THR A O 1
ATOM 839 N N . ILE A 1 101 ? 9.512 -7.617 -4.904 1.00 81.12 101 ILE A N 1
ATOM 840 C CA . ILE A 1 101 ? 10.588 -8.515 -5.355 1.00 81.12 101 ILE A CA 1
ATOM 841 C C . ILE A 1 101 ? 10.673 -8.504 -6.883 1.00 81.12 101 ILE A C 1
ATOM 843 O O . ILE A 1 101 ? 11.753 -8.308 -7.444 1.00 81.12 101 ILE A O 1
ATOM 847 N N . LEU A 1 102 ? 9.529 -8.647 -7.559 1.00 83.81 102 LEU A N 1
ATOM 848 C CA . LEU A 1 102 ? 9.455 -8.579 -9.017 1.00 83.81 102 LEU A CA 1
ATOM 849 C C . LEU A 1 102 ? 9.980 -7.238 -9.547 1.00 83.81 102 LEU A C 1
ATOM 851 O O . LEU A 1 102 ? 10.758 -7.231 -10.498 1.00 83.81 102 LEU A O 1
ATOM 855 N N . TRP A 1 103 ? 9.627 -6.118 -8.910 1.00 86.31 103 TRP A N 1
ATOM 856 C CA . TRP A 1 103 ? 10.136 -4.790 -9.265 1.00 86.31 103 TRP A CA 1
ATOM 857 C C . TRP A 1 103 ? 11.662 -4.700 -9.215 1.00 86.31 103 TRP A C 1
ATOM 859 O O . TRP A 1 103 ? 12.282 -4.198 -10.154 1.00 86.31 103 TRP A O 1
ATOM 869 N N . CYS A 1 104 ? 12.275 -5.204 -8.147 1.00 85.31 104 CYS A N 1
ATOM 870 C CA . CYS A 1 104 ? 13.726 -5.181 -7.987 1.00 85.31 104 CYS A CA 1
ATOM 871 C C . CYS A 1 104 ? 14.439 -6.103 -8.984 1.00 85.31 104 CYS A C 1
ATOM 873 O O . CYS A 1 104 ? 15.453 -5.702 -9.558 1.00 85.31 104 CYS A O 1
ATOM 875 N N . ILE A 1 105 ? 13.894 -7.298 -9.247 1.00 84.81 105 ILE A N 1
ATOM 876 C CA . ILE A 1 105 ? 14.426 -8.220 -10.264 1.00 84.81 105 ILE A CA 1
ATOM 877 C C . ILE A 1 105 ? 14.367 -7.569 -11.645 1.00 84.81 105 ILE A C 1
ATOM 879 O O . ILE A 1 105 ? 15.373 -7.532 -12.352 1.00 84.81 105 ILE A O 1
ATOM 883 N N . LEU A 1 106 ? 13.212 -7.009 -12.014 1.00 86.94 106 LEU A N 1
ATOM 884 C CA . LEU A 1 106 ? 13.041 -6.316 -13.286 1.00 86.94 106 LEU A CA 1
ATOM 885 C C . LEU A 1 106 ? 14.028 -5.156 -13.409 1.00 86.94 106 LEU A C 1
ATOM 887 O O . LEU A 1 106 ? 14.701 -5.048 -14.430 1.00 86.94 106 LEU A O 1
ATOM 891 N N . PHE A 1 107 ? 14.181 -4.331 -12.371 1.00 87.94 107 PHE A N 1
ATOM 892 C CA . PHE A 1 107 ? 15.141 -3.226 -12.376 1.00 87.94 107 PHE A CA 1
ATOM 893 C C . PHE A 1 107 ? 16.585 -3.705 -12.594 1.00 87.94 107 PHE A C 1
ATOM 895 O O . PHE A 1 107 ? 17.304 -3.135 -13.418 1.00 87.94 107 PHE A O 1
ATOM 902 N N . ALA A 1 108 ? 17.005 -4.770 -11.903 1.00 85.38 108 ALA A N 1
ATOM 903 C CA . ALA A 1 108 ? 18.340 -5.345 -12.052 1.00 85.38 108 ALA A CA 1
ATOM 904 C C . ALA A 1 108 ? 18.571 -5.921 -13.460 1.00 85.38 108 ALA A C 1
ATOM 906 O O . ALA A 1 108 ? 19.609 -5.654 -14.074 1.00 85.38 108 ALA A O 1
ATOM 907 N N . LEU A 1 109 ? 17.586 -6.641 -14.009 1.00 85.81 109 LEU A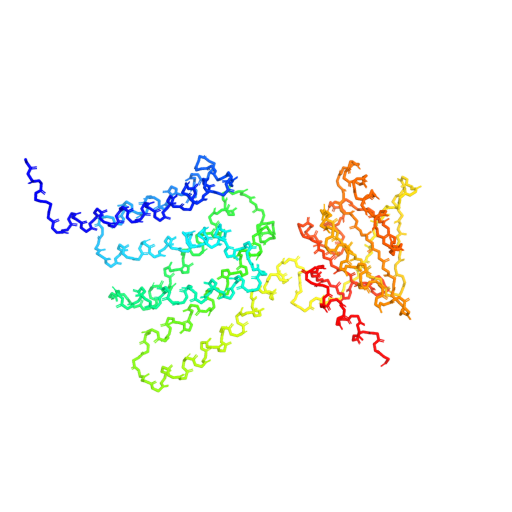 N 1
ATOM 908 C CA . LEU A 1 109 ? 17.617 -7.140 -15.386 1.00 85.81 109 LEU A CA 1
ATOM 909 C C . LEU A 1 109 ? 17.717 -5.984 -16.387 1.00 85.81 109 LEU A C 1
ATOM 911 O O . LEU A 1 109 ? 18.566 -6.006 -17.279 1.00 85.81 109 LEU A O 1
ATOM 915 N N . TRP A 1 110 ? 16.925 -4.928 -16.201 1.00 85.81 110 TRP A N 1
ATOM 916 C CA . TRP A 1 110 ? 16.973 -3.736 -17.046 1.00 85.81 110 TRP A CA 1
ATOM 917 C C . TRP A 1 110 ? 18.342 -3.062 -17.020 1.00 85.81 110 TRP A C 1
ATOM 919 O O . TRP A 1 110 ? 18.849 -2.664 -18.068 1.00 85.81 110 TRP A O 1
ATOM 929 N N . HIS A 1 111 ? 18.954 -2.947 -15.840 1.00 85.75 111 HIS A N 1
ATOM 930 C CA . HIS A 1 111 ? 20.297 -2.396 -15.708 1.00 85.75 111 HIS A CA 1
ATOM 931 C C . HIS A 1 111 ? 21.335 -3.273 -16.421 1.00 85.75 111 HIS A C 1
ATOM 933 O O . HIS A 1 111 ? 22.184 -2.745 -17.134 1.00 85.75 111 HIS A O 1
ATOM 939 N N . SER A 1 112 ? 21.236 -4.603 -16.307 1.00 82.75 112 SER A N 1
ATOM 940 C CA . SER A 1 112 ? 22.185 -5.535 -16.941 1.00 82.75 112 SER A CA 1
ATOM 941 C C . SER A 1 112 ? 22.229 -5.433 -18.473 1.00 82.75 112 SER A C 1
ATOM 943 O O . SER A 1 112 ? 23.275 -5.658 -19.078 1.00 82.75 112 SER A O 1
ATOM 945 N N . HIS A 1 113 ? 21.121 -5.024 -19.098 1.00 80.06 113 HIS A N 1
ATOM 946 C CA . HIS A 1 113 ? 21.001 -4.849 -20.548 1.00 80.06 113 HIS A CA 1
ATOM 947 C C . HIS A 1 113 ? 21.098 -3.382 -21.005 1.00 80.06 113 HIS A C 1
ATOM 949 O O . HIS A 1 113 ? 20.879 -3.081 -22.182 1.00 80.06 113 HIS A O 1
ATOM 955 N N . SER A 1 114 ? 21.422 -2.452 -20.102 1.00 77.44 114 SER A N 1
ATOM 956 C CA . SER A 1 114 ? 21.461 -1.017 -20.381 1.00 77.44 114 SER A CA 1
ATOM 957 C C . SER A 1 114 ? 22.867 -0.441 -20.234 1.00 77.44 114 SER A C 1
ATOM 959 O O . SER A 1 114 ? 23.617 -0.763 -19.324 1.00 77.44 114 SER A O 1
ATOM 961 N N . THR A 1 115 ? 23.212 0.503 -21.110 1.00 78.31 115 THR A N 1
ATOM 962 C CA . THR A 1 115 ? 24.445 1.308 -20.985 1.00 78.31 115 THR A CA 1
ATOM 963 C C . THR A 1 115 ? 24.281 2.525 -20.061 1.00 78.31 115 THR A C 1
ATOM 965 O O . THR A 1 115 ? 25.153 3.393 -20.008 1.00 78.31 115 THR A O 1
ATOM 968 N N . VAL A 1 116 ? 23.116 2.669 -19.424 1.00 83.94 116 VAL A N 1
ATOM 969 C CA . VAL A 1 116 ? 22.764 3.797 -18.552 1.00 83.94 116 VAL A CA 1
ATOM 970 C C . VAL A 1 116 ? 23.068 3.424 -17.102 1.00 83.94 116 VAL A C 1
ATOM 972 O O . VAL A 1 116 ? 22.815 2.297 -16.697 1.00 83.94 116 VAL A O 1
ATOM 975 N N . SER A 1 117 ? 23.592 4.367 -16.313 1.00 88.62 117 SER A N 1
ATOM 976 C CA . SER A 1 117 ? 23.868 4.119 -14.894 1.00 88.62 117 SER A CA 1
ATOM 977 C C . SER A 1 117 ? 22.594 3.816 -14.103 1.00 88.62 117 SER A C 1
ATOM 979 O O . SER A 1 117 ? 21.534 4.400 -14.364 1.00 88.62 117 SER A O 1
ATOM 981 N N . ALA A 1 118 ? 22.719 2.972 -13.075 1.00 87.94 118 ALA A N 1
ATOM 982 C CA . ALA A 1 118 ? 21.610 2.614 -12.193 1.00 87.94 118 ALA A CA 1
ATOM 983 C C . ALA A 1 118 ? 20.939 3.851 -11.569 1.00 87.94 118 ALA A C 1
ATOM 985 O O . ALA A 1 118 ? 19.719 3.909 -11.481 1.00 87.94 118 ALA A O 1
ATOM 986 N N . TRP A 1 119 ? 21.714 4.886 -11.225 1.00 90.12 119 TRP A N 1
ATOM 987 C CA . TRP A 1 119 ? 21.194 6.142 -10.669 1.00 90.12 119 TRP A CA 1
ATOM 988 C C . TRP A 1 119 ? 20.297 6.920 -11.631 1.00 90.12 119 TRP A C 1
ATOM 990 O O . TRP A 1 119 ? 19.253 7.430 -11.232 1.00 90.12 119 TRP A O 1
ATOM 1000 N N . ARG A 1 120 ? 20.679 6.999 -12.913 1.00 89.31 120 ARG A N 1
ATOM 1001 C CA . ARG A 1 120 ? 19.850 7.663 -13.930 1.00 89.31 120 ARG A CA 1
ATOM 1002 C C . ARG A 1 120 ? 18.572 6.878 -14.188 1.00 89.31 120 ARG A C 1
ATOM 1004 O O . ARG A 1 120 ? 17.520 7.481 -14.359 1.00 89.31 120 ARG A O 1
ATOM 1011 N N . MET A 1 121 ? 18.661 5.549 -14.180 1.00 89.94 121 MET A N 1
ATOM 1012 C CA . MET A 1 121 ? 17.488 4.687 -14.289 1.00 89.94 121 MET A CA 1
ATOM 1013 C C . MET A 1 121 ? 16.553 4.877 -13.093 1.00 89.94 121 MET A C 1
ATOM 1015 O O . MET A 1 121 ? 15.375 5.143 -13.292 1.00 89.94 121 MET A O 1
ATOM 1019 N N . LEU A 1 122 ? 17.083 4.853 -11.868 1.00 92.19 122 LEU A N 1
ATOM 1020 C CA . LEU A 1 122 ? 16.318 5.089 -10.643 1.00 92.19 122 LEU A CA 1
ATOM 1021 C C . LEU A 1 122 ? 15.596 6.442 -10.671 1.00 92.19 122 LEU A C 1
ATOM 1023 O O . LEU A 1 122 ? 14.393 6.498 -10.430 1.00 92.19 122 LEU A O 1
ATOM 1027 N N . GLY A 1 123 ? 16.312 7.518 -11.018 1.00 91.56 123 GLY A N 1
ATOM 1028 C CA . GLY A 1 123 ? 15.737 8.862 -11.093 1.00 91.56 123 GLY A CA 1
ATOM 1029 C C . GLY A 1 123 ? 14.574 8.952 -12.083 1.00 91.56 123 GLY A C 1
ATOM 1030 O O . GLY A 1 123 ? 13.536 9.526 -11.765 1.00 91.56 123 GLY A O 1
ATOM 1031 N N . VAL A 1 124 ? 14.702 8.326 -13.256 1.00 91.88 124 VAL A N 1
ATOM 1032 C CA . VAL A 1 124 ? 13.624 8.307 -14.256 1.00 91.88 124 VAL A CA 1
ATOM 1033 C C . VAL A 1 124 ? 12.445 7.435 -13.819 1.00 91.88 124 VAL A C 1
ATOM 1035 O O . VAL A 1 124 ? 11.298 7.835 -14.011 1.00 91.88 124 VAL A O 1
ATOM 1038 N N . THR A 1 125 ? 12.694 6.301 -13.160 1.00 90.88 125 THR A N 1
ATOM 1039 C CA . THR A 1 125 ? 11.629 5.485 -12.559 1.00 90.88 125 THR A CA 1
ATOM 1040 C C . THR A 1 125 ? 10.860 6.270 -11.489 1.00 90.88 125 THR A C 1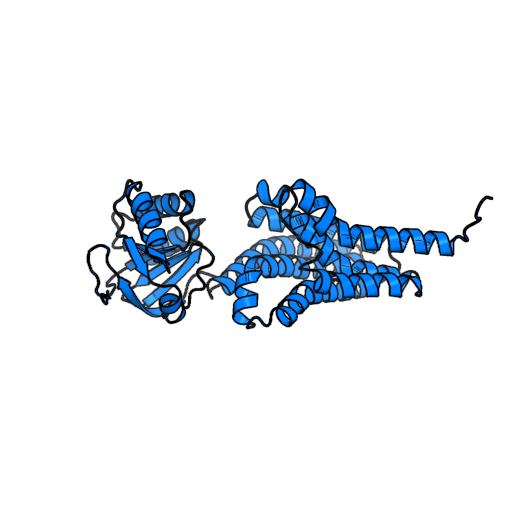
ATOM 1042 O O . THR A 1 125 ? 9.634 6.208 -11.444 1.00 90.88 125 THR A O 1
ATOM 1045 N N . TYR A 1 126 ? 11.544 7.055 -10.650 1.00 90.69 126 TYR A N 1
ATOM 1046 C CA . TYR A 1 126 ? 10.895 7.891 -9.631 1.00 90.69 126 TYR A CA 1
ATOM 1047 C C . TYR A 1 126 ? 10.056 9.008 -10.247 1.00 90.69 126 TYR A C 1
ATOM 1049 O O . TYR A 1 126 ? 8.936 9.240 -9.798 1.00 90.69 126 TYR A O 1
ATOM 1057 N N . LEU A 1 127 ? 10.550 9.652 -11.309 1.00 90.62 127 LEU A N 1
ATOM 1058 C CA . LEU A 1 127 ? 9.757 10.611 -12.080 1.00 90.62 127 LEU A CA 1
ATOM 1059 C C . LEU A 1 127 ? 8.495 9.956 -12.663 1.00 90.62 127 LEU A C 1
ATOM 1061 O O . LEU A 1 127 ? 7.429 10.566 -12.632 1.00 90.62 127 LEU A O 1
ATOM 1065 N N . GLY A 1 128 ? 8.589 8.706 -13.124 1.00 88.50 128 GLY A N 1
ATOM 1066 C CA . GLY A 1 128 ? 7.435 7.937 -13.594 1.00 88.50 128 GLY A CA 1
ATOM 1067 C C . GLY A 1 128 ? 6.399 7.667 -12.497 1.00 88.50 128 GLY A C 1
ATOM 1068 O O . GLY A 1 128 ? 5.201 7.833 -12.720 1.00 88.50 128 GLY A O 1
ATOM 1069 N N . PHE A 1 129 ? 6.836 7.316 -11.283 1.00 87.69 129 PHE A N 1
ATOM 1070 C CA . PHE A 1 129 ? 5.927 7.191 -10.139 1.00 87.69 129 PHE A CA 1
ATOM 1071 C C . PHE A 1 129 ? 5.297 8.533 -9.740 1.00 87.69 129 PHE A C 1
ATOM 1073 O O . PHE A 1 129 ? 4.110 8.581 -9.427 1.00 87.69 129 PHE A O 1
ATOM 1080 N N . LEU A 1 130 ? 6.063 9.627 -9.759 1.00 86.19 130 LEU A N 1
ATOM 1081 C CA . LEU A 1 130 ? 5.532 10.964 -9.485 1.00 86.19 130 LEU A CA 1
ATOM 1082 C C . LEU A 1 130 ? 4.469 11.359 -10.510 1.00 86.19 130 LEU A C 1
ATOM 1084 O O . LEU A 1 130 ? 3.429 11.875 -10.118 1.00 86.19 130 LEU A O 1
ATOM 1088 N N . TYR A 1 131 ? 4.691 11.067 -11.794 1.00 85.56 131 TYR A N 1
ATOM 1089 C CA . TYR A 1 131 ? 3.689 11.268 -12.840 1.00 85.56 131 TYR A CA 1
ATOM 1090 C C . TYR A 1 131 ? 2.418 10.460 -12.563 1.00 85.56 131 TYR A C 1
ATOM 1092 O O . TYR A 1 131 ? 1.323 11.019 -12.571 1.00 85.56 131 TYR A O 1
ATOM 1100 N N . PHE A 1 132 ? 2.572 9.172 -12.238 1.00 80.06 132 PHE A N 1
ATOM 1101 C CA . PHE A 1 132 ? 1.460 8.285 -11.902 1.00 80.06 132 PHE A CA 1
ATOM 1102 C C . PHE A 1 132 ? 0.589 8.830 -10.755 1.00 80.06 132 PHE A C 1
ATOM 1104 O O . PHE A 1 132 ? -0.631 8.704 -10.811 1.00 80.06 132 PHE A O 1
ATOM 1111 N N . PHE A 1 133 ? 1.187 9.471 -9.745 1.00 75.50 133 PHE A N 1
ATOM 1112 C CA . PHE A 1 133 ? 0.444 10.022 -8.608 1.00 75.50 133 PHE A CA 1
ATOM 1113 C C . PHE A 1 133 ? -0.062 11.448 -8.815 1.00 75.50 133 PHE A C 1
ATOM 1115 O O . PHE A 1 133 ? -1.231 11.714 -8.565 1.00 75.50 133 PHE A O 1
ATOM 1122 N N . ALA A 1 134 ? 0.798 12.371 -9.241 1.00 71.81 134 ALA A N 1
ATOM 1123 C CA . ALA A 1 134 ? 0.482 13.797 -9.255 1.00 71.81 134 ALA A CA 1
ATOM 1124 C C . ALA A 1 134 ? -0.433 14.190 -10.419 1.00 71.81 134 ALA A C 1
ATOM 1126 O O . ALA A 1 134 ? -1.266 15.086 -10.274 1.00 71.81 134 ALA A O 1
ATOM 1127 N N . TYR A 1 135 ? -0.290 13.532 -11.572 1.00 68.81 135 TYR A N 1
ATOM 1128 C CA . TYR A 1 135 ? -1.028 13.911 -12.771 1.00 68.81 135 TYR A CA 1
ATOM 1129 C C . TYR A 1 135 ? -2.546 13.685 -12.618 1.00 68.81 135 TYR A C 1
ATOM 1131 O O . TYR A 1 135 ? -3.305 14.606 -12.930 1.00 68.81 135 TYR A O 1
ATOM 1139 N N . PRO A 1 136 ? -3.017 12.561 -12.034 1.00 65.94 136 PRO A N 1
ATOM 1140 C CA . PRO A 1 136 ? -4.428 12.408 -11.696 1.00 65.94 136 PRO A CA 1
ATOM 1141 C C . PRO A 1 136 ? -4.958 13.436 -10.697 1.00 65.94 136 PRO A C 1
ATOM 1143 O O . PRO A 1 136 ? -6.033 13.988 -10.918 1.00 65.94 136 PRO A O 1
ATOM 1146 N N . SER A 1 137 ? -4.217 13.746 -9.628 1.00 64.25 137 SER A N 1
ATOM 1147 C CA . SER A 1 137 ? -4.689 14.697 -8.607 1.00 64.25 137 SER A CA 1
ATOM 1148 C C . SER A 1 137 ? -4.910 16.097 -9.178 1.00 64.25 137 SER A C 1
ATOM 1150 O O . SER A 1 137 ? -5.883 16.758 -8.824 1.00 64.25 137 SER A O 1
ATOM 1152 N N . ILE A 1 138 ? -4.011 16.543 -10.063 1.00 65.25 138 ILE A N 1
ATOM 1153 C CA . ILE A 1 138 ? -4.094 17.856 -10.716 1.00 65.25 138 ILE A CA 1
ATOM 1154 C C . ILE A 1 138 ? -5.326 17.924 -11.621 1.00 65.25 138 ILE A C 1
ATOM 1156 O O . ILE A 1 138 ? -6.023 18.936 -11.629 1.00 65.25 138 ILE A O 1
ATOM 1160 N N . TRP A 1 139 ? -5.615 16.851 -12.359 1.00 64.94 139 TRP A N 1
ATOM 1161 C CA . TRP A 1 139 ? -6.716 16.834 -13.318 1.00 64.94 139 TRP A CA 1
ATOM 1162 C C . TRP A 1 139 ? -8.095 16.718 -12.662 1.00 64.94 139 TRP A C 1
ATOM 1164 O O . TRP A 1 139 ? -9.037 17.385 -13.083 1.00 64.94 139 TRP A O 1
ATOM 1174 N N . PHE A 1 140 ? -8.222 15.912 -11.604 1.00 65.38 140 PHE A N 1
ATOM 1175 C CA . PHE A 1 140 ? -9.496 15.744 -10.900 1.00 65.38 140 PHE A CA 1
ATOM 1176 C C . PHE A 1 140 ? -9.844 16.908 -9.960 1.00 65.38 140 PHE A C 1
ATOM 1178 O O . PHE A 1 140 ? -10.940 16.923 -9.400 1.00 65.38 140 PHE A O 1
ATOM 1185 N N . GLY A 1 141 ? -8.939 17.878 -9.769 1.00 58.69 141 GLY A N 1
ATOM 1186 C CA . GLY A 1 141 ? -9.159 19.013 -8.867 1.00 58.69 141 GLY A CA 1
ATOM 1187 C C . GLY A 1 141 ? -9.426 18.590 -7.417 1.00 58.69 141 GLY A C 1
ATOM 1188 O O . GLY A 1 141 ? -10.034 19.340 -6.653 1.00 58.69 141 GLY A O 1
ATOM 1189 N N . GLU A 1 142 ? -9.017 17.373 -7.038 1.00 63.56 142 GLU A N 1
ATOM 1190 C CA . GLU A 1 142 ? -9.220 16.860 -5.688 1.00 63.56 142 GLU A CA 1
ATOM 1191 C C . GLU A 1 142 ? -8.368 17.654 -4.699 1.00 63.56 142 GLU A C 1
ATOM 1193 O O . GLU A 1 142 ? -7.212 18.000 -4.963 1.00 63.56 142 GLU A O 1
ATOM 1198 N N . THR A 1 143 ? -8.909 17.905 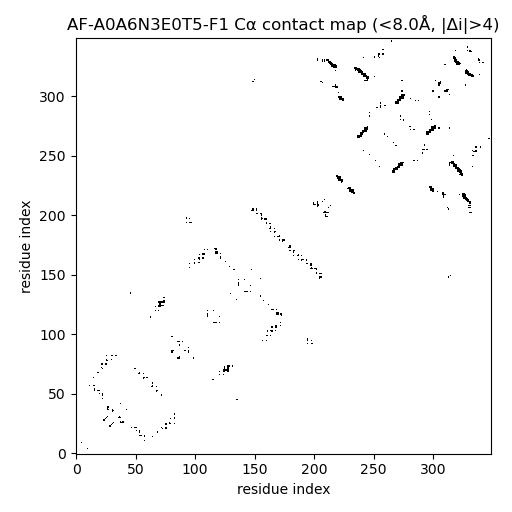-3.504 1.00 68.00 143 THR A N 1
ATOM 1199 C CA . THR A 1 143 ? -8.063 18.419 -2.428 1.00 68.00 143 THR A CA 1
ATOM 1200 C C . THR A 1 143 ? -6.972 17.392 -2.127 1.00 68.00 143 THR A C 1
ATOM 1202 O O . THR A 1 143 ? -7.222 16.185 -2.132 1.00 68.00 143 THR A O 1
ATOM 1205 N N . TRP A 1 144 ? -5.761 17.855 -1.808 1.00 66.31 144 TRP A N 1
ATOM 1206 C CA . TRP A 1 144 ? -4.616 16.973 -1.529 1.00 66.31 144 TRP A CA 1
ATOM 1207 C C . TRP A 1 144 ? -4.936 15.905 -0.464 1.00 66.31 144 TRP A C 1
ATOM 1209 O O . TRP A 1 144 ? -4.458 14.775 -0.516 1.00 66.31 144 TRP A O 1
ATOM 1219 N N . LYS A 1 145 ? -5.823 16.248 0.477 1.00 66.31 145 LYS A N 1
ATOM 1220 C CA . LYS A 1 145 ? -6.318 15.357 1.527 1.00 66.31 145 LYS A CA 1
ATOM 1221 C C . LYS A 1 145 ? -7.231 14.243 1.004 1.00 66.31 145 LYS A C 1
ATOM 1223 O O . LYS A 1 145 ? -7.142 13.119 1.497 1.00 66.31 145 LYS A O 1
ATOM 1228 N N . ASP A 1 146 ? -8.125 14.549 0.066 1.00 65.25 146 ASP A N 1
ATOM 1229 C CA . ASP A 1 146 ? -9.020 13.549 -0.519 1.00 65.25 146 ASP A CA 1
ATOM 1230 C C . ASP A 1 146 ? -8.234 12.613 -1.445 1.00 65.25 146 ASP A C 1
ATOM 1232 O O . ASP A 1 146 ? -8.363 11.397 -1.309 1.00 65.25 146 ASP A O 1
ATOM 1236 N N . PHE A 1 147 ? -7.310 13.154 -2.247 1.00 69.06 147 PHE A N 1
ATOM 1237 C CA . PHE A 1 147 ? -6.416 12.362 -3.096 1.00 69.06 147 PHE A CA 1
ATOM 1238 C C . PHE A 1 147 ? -5.602 11.338 -2.296 1.00 69.06 147 PHE A C 1
ATOM 1240 O O . PHE A 1 147 ? -5.635 10.141 -2.594 1.00 69.06 147 PHE A O 1
ATOM 1247 N N . ILE A 1 148 ? -4.910 11.784 -1.240 1.00 68.31 148 ILE A N 1
ATOM 1248 C CA . ILE A 1 148 ? -4.101 10.904 -0.382 1.00 68.31 148 ILE A CA 1
ATOM 1249 C C . ILE A 1 148 ? -4.951 9.812 0.251 1.00 68.31 148 ILE A C 1
ATOM 1251 O O . ILE A 1 148 ? -4.518 8.669 0.350 1.00 68.31 148 ILE A O 1
ATOM 1255 N N . SER A 1 149 ? -6.164 10.151 0.681 1.00 64.69 149 SER A N 1
ATOM 1256 C CA . SER A 1 149 ? -7.050 9.175 1.303 1.00 64.69 149 SER A CA 1
ATOM 1257 C C . SER A 1 149 ? -7.607 8.165 0.303 1.00 64.69 149 SER A C 1
ATOM 1259 O O . SER A 1 149 ? -7.812 7.015 0.678 1.00 64.69 149 SER A O 1
ATOM 1261 N N . ASN A 1 150 ? -7.875 8.586 -0.935 1.00 65.62 150 ASN A N 1
ATOM 1262 C CA . ASN A 1 150 ? -8.419 7.733 -1.990 1.00 65.62 150 ASN A CA 1
ATOM 1263 C C . ASN A 1 150 ? -7.352 6.795 -2.570 1.00 65.62 150 ASN A C 1
ATOM 1265 O O . ASN A 1 150 ? -7.664 5.686 -2.999 1.00 65.62 150 ASN A O 1
ATOM 1269 N N . THR A 1 151 ? -6.091 7.227 -2.565 1.00 69.00 151 THR A N 1
ATOM 1270 C CA . THR A 1 151 ? -4.968 6.497 -3.166 1.00 69.00 151 THR A CA 1
ATOM 1271 C C . THR A 1 151 ? -3.993 5.929 -2.137 1.00 69.00 151 THR A C 1
ATOM 1273 O O . THR A 1 151 ? -2.958 5.392 -2.523 1.00 69.00 151 THR A O 1
ATOM 1276 N N . SER A 1 152 ? -4.325 5.980 -0.843 1.00 70.38 152 SER A N 1
ATOM 1277 C CA . SER A 1 152 ? -3.443 5.608 0.274 1.00 70.38 152 SER A CA 1
ATOM 1278 C C . SER A 1 152 ? -2.802 4.228 0.111 1.00 70.38 152 SER A C 1
ATOM 1280 O O . SER A 1 152 ? -1.599 4.102 0.321 1.00 70.38 152 SER A O 1
ATOM 1282 N N . GLY A 1 153 ? -3.565 3.219 -0.325 1.00 71.44 153 GLY A N 1
ATOM 1283 C CA . GLY A 1 153 ? -3.050 1.864 -0.576 1.00 71.44 153 GLY A CA 1
ATOM 1284 C C . GLY A 1 153 ? -2.115 1.761 -1.790 1.00 71.44 153 GLY A C 1
ATOM 1285 O O . GLY A 1 153 ? -1.144 1.005 -1.782 1.00 71.44 153 GLY A O 1
ATOM 1286 N N . SER A 1 154 ? -2.363 2.548 -2.840 1.00 74.25 154 SER A N 1
ATOM 1287 C CA . SER A 1 154 ? -1.465 2.620 -4.001 1.00 74.25 154 SER A CA 1
ATOM 1288 C C . SER A 1 154 ? -0.195 3.407 -3.669 1.00 74.25 154 SER A C 1
ATOM 1290 O O . SER A 1 154 ? 0.896 2.996 -4.059 1.00 74.25 154 SER A O 1
ATOM 1292 N N . ILE A 1 155 ? -0.319 4.505 -2.914 1.00 78.38 155 ILE A N 1
ATOM 1293 C CA . ILE A 1 155 ? 0.800 5.324 -2.431 1.00 78.38 155 ILE A CA 1
ATOM 1294 C C . ILE A 1 155 ? 1.713 4.499 -1.523 1.00 78.38 155 ILE A C 1
ATOM 1296 O O . ILE A 1 155 ? 2.924 4.490 -1.736 1.00 78.38 155 ILE A O 1
ATOM 1300 N N . SER A 1 156 ? 1.156 3.777 -0.547 1.00 77.88 156 SER A N 1
ATOM 1301 C CA . SER A 1 156 ? 1.947 2.955 0.374 1.00 77.88 156 SER A CA 1
ATOM 1302 C C . SER A 1 156 ? 2.739 1.871 -0.356 1.00 77.88 156 SER A C 1
ATOM 1304 O O . SER A 1 156 ? 3.938 1.710 -0.124 1.00 77.88 156 SER A O 1
ATOM 1306 N N . THR A 1 157 ? 2.088 1.192 -1.301 1.00 79.56 157 THR A N 1
ATOM 1307 C CA . THR A 1 157 ? 2.704 0.156 -2.134 1.00 79.56 157 THR A CA 1
ATOM 1308 C C . THR A 1 157 ? 3.843 0.729 -2.981 1.00 79.56 157 THR A C 1
ATOM 1310 O O . THR A 1 157 ? 4.948 0.188 -2.985 1.00 79.56 157 THR A O 1
ATOM 1313 N N . SER A 1 158 ? 3.627 1.866 -3.647 1.00 82.94 158 SER A N 1
ATOM 1314 C CA . SER A 1 158 ? 4.679 2.498 -4.449 1.00 82.94 158 SER A CA 1
ATOM 1315 C C . SER A 1 158 ? 5.823 3.062 -3.611 1.00 82.94 158 SER A C 1
ATOM 1317 O O . SER A 1 158 ? 6.962 3.041 -4.070 1.00 82.94 158 SER A O 1
ATOM 1319 N N . ILE A 1 159 ? 5.568 3.525 -2.383 1.00 83.94 159 ILE A N 1
ATOM 1320 C CA . ILE A 1 159 ? 6.638 3.927 -1.459 1.00 83.94 159 ILE A CA 1
ATOM 1321 C C . ILE A 1 159 ? 7.519 2.723 -1.120 1.00 83.94 159 ILE A C 1
ATOM 1323 O O . ILE A 1 159 ? 8.738 2.862 -1.163 1.00 83.94 159 ILE A O 1
ATOM 1327 N N . ALA A 1 160 ? 6.942 1.543 -0.873 1.00 83.50 160 ALA A N 1
ATOM 1328 C CA . ALA A 1 160 ? 7.727 0.325 -0.660 1.00 83.50 160 ALA A CA 1
ATOM 1329 C C . ALA A 1 160 ? 8.562 -0.065 -1.892 1.00 83.50 160 ALA A C 1
ATOM 1331 O O . ALA A 1 160 ? 9.716 -0.479 -1.749 1.00 83.50 160 ALA A O 1
ATOM 1332 N N . TYR A 1 161 ? 8.031 0.124 -3.105 1.00 85.81 161 TYR A N 1
ATOM 1333 C CA . TYR A 1 161 ? 8.811 -0.070 -4.330 1.00 85.81 161 TYR A CA 1
ATOM 1334 C C . TYR A 1 161 ? 9.980 0.913 -4.405 1.00 85.81 161 TYR A C 1
ATOM 1336 O O . TYR A 1 161 ? 11.117 0.493 -4.606 1.00 85.81 161 TYR A O 1
ATOM 1344 N N . MET A 1 162 ? 9.738 2.210 -4.199 1.00 85.81 162 MET A N 1
ATOM 1345 C CA . MET A 1 162 ? 10.799 3.219 -4.240 1.00 85.81 162 MET A CA 1
ATOM 1346 C C . MET A 1 162 ? 11.885 2.945 -3.197 1.00 85.81 162 MET A C 1
ATOM 1348 O O . MET A 1 162 ? 13.067 2.914 -3.535 1.00 85.81 162 MET A O 1
ATOM 1352 N N . THR A 1 163 ? 11.513 2.689 -1.941 1.00 85.06 163 THR A N 1
ATOM 1353 C CA . THR A 1 163 ? 12.493 2.440 -0.873 1.00 85.06 163 THR A CA 1
ATOM 1354 C C . THR A 1 163 ? 13.334 1.194 -1.139 1.00 85.06 163 THR A C 1
ATOM 1356 O O . THR A 1 163 ? 14.517 1.196 -0.811 1.00 85.06 163 THR A O 1
ATOM 1359 N N . SER A 1 164 ? 12.771 0.175 -1.795 1.00 84.69 164 SER A N 1
ATOM 1360 C CA . SER A 1 164 ? 13.476 -1.065 -2.159 1.00 84.69 164 SER A CA 1
ATOM 1361 C C . SER A 1 164 ? 14.328 -0.929 -3.429 1.00 84.69 164 SER A C 1
ATOM 1363 O O . SER A 1 164 ? 15.371 -1.578 -3.568 1.00 84.69 164 SER A O 1
ATOM 1365 N N . LEU A 1 165 ? 13.945 -0.047 -4.357 1.00 87.56 165 LEU A N 1
ATOM 1366 C CA . LEU A 1 165 ? 14.708 0.220 -5.579 1.00 87.56 165 LEU A CA 1
ATOM 1367 C C . LEU A 1 165 ? 16.007 0.989 -5.308 1.00 87.56 165 LEU A C 1
ATOM 1369 O O . LEU A 1 165 ? 16.995 0.754 -6.002 1.00 87.56 165 LEU A O 1
ATOM 1373 N N . LEU A 1 166 ? 16.047 1.853 -4.290 1.00 87.81 166 LEU A N 1
ATOM 1374 C CA . LEU A 1 166 ? 17.255 2.592 -3.910 1.00 87.81 166 LEU A CA 1
ATOM 1375 C C . LEU A 1 166 ? 18.463 1.676 -3.600 1.00 87.81 166 LEU A C 1
ATOM 1377 O O . LEU A 1 166 ? 19.495 1.816 -4.264 1.00 87.81 166 LEU A O 1
ATOM 1381 N N . PRO A 1 167 ? 18.381 0.716 -2.656 1.00 84.62 167 PRO A N 1
ATOM 1382 C CA . PRO A 1 167 ? 19.494 -0.189 -2.389 1.00 84.62 167 PRO A CA 1
ATOM 1383 C C . PRO A 1 167 ? 19.738 -1.151 -3.564 1.00 84.62 167 PRO A C 1
ATOM 1385 O O . PRO A 1 167 ? 20.883 -1.514 -3.826 1.00 84.62 167 PRO A O 1
ATOM 1388 N N . THR A 1 168 ? 18.702 -1.490 -4.343 1.00 85.44 168 THR A N 1
ATOM 1389 C CA . THR A 1 168 ? 18.848 -2.299 -5.566 1.00 85.44 168 THR A CA 1
ATOM 1390 C C . THR A 1 168 ? 19.701 -1.585 -6.620 1.00 85.44 168 THR A C 1
ATOM 1392 O O . THR A 1 168 ? 20.606 -2.185 -7.204 1.00 85.44 168 THR A O 1
ATOM 1395 N N . ALA A 1 169 ? 19.480 -0.284 -6.830 1.00 87.75 169 ALA A N 1
ATOM 1396 C CA . ALA A 1 169 ? 20.293 0.539 -7.719 1.00 87.75 169 ALA A CA 1
ATOM 1397 C C . ALA A 1 169 ? 21.741 0.652 -7.227 1.00 87.75 169 ALA A C 1
ATOM 1399 O O . ALA A 1 169 ? 22.679 0.574 -8.025 1.00 87.75 169 ALA A O 1
ATOM 1400 N N . TRP A 1 170 ? 21.933 0.763 -5.913 1.00 86.06 170 TRP A N 1
ATOM 1401 C CA . TRP A 1 170 ? 23.262 0.796 -5.316 1.00 86.06 170 TRP A CA 1
ATOM 1402 C C . TRP A 1 170 ? 24.026 -0.523 -5.524 1.00 86.06 170 TRP A C 1
ATOM 1404 O O . TRP A 1 170 ? 25.196 -0.507 -5.924 1.00 86.06 170 TRP A O 1
ATOM 1414 N N . LEU A 1 171 ? 23.362 -1.672 -5.360 1.00 84.25 171 LEU A N 1
ATOM 1415 C CA . LEU A 1 171 ? 23.956 -2.981 -5.643 1.00 84.25 171 LEU A CA 1
ATOM 1416 C C . LEU A 1 171 ? 24.315 -3.136 -7.125 1.00 84.25 171 LEU A C 1
ATOM 1418 O O . LEU A 1 171 ? 25.412 -3.597 -7.438 1.00 84.25 171 LEU A O 1
ATOM 1422 N N . CYS A 1 172 ? 23.440 -2.690 -8.030 1.00 84.31 172 CYS A N 1
ATOM 1423 C CA . CYS A 1 172 ? 23.688 -2.725 -9.474 1.00 84.31 172 CYS A CA 1
ATOM 1424 C C . CYS A 1 172 ? 24.929 -1.913 -9.885 1.00 84.31 172 CYS A C 1
ATOM 1426 O O . CYS A 1 172 ? 25.650 -2.302 -10.803 1.00 84.31 172 CYS A O 1
ATOM 1428 N N . GLN A 1 173 ? 25.193 -0.795 -9.202 1.00 85.12 173 GLN A N 1
ATOM 1429 C CA . GLN A 1 173 ? 26.313 0.098 -9.508 1.00 85.12 173 GLN A CA 1
ATOM 1430 C C . GLN A 1 173 ? 27.643 -0.358 -8.879 1.00 85.12 173 GLN A C 1
ATOM 1432 O O . GLN A 1 173 ? 28.720 -0.020 -9.379 1.00 85.12 173 GLN A O 1
ATOM 1437 N N . THR A 1 174 ? 27.588 -1.101 -7.773 1.00 83.44 174 THR A N 1
ATOM 1438 C CA . THR A 1 174 ? 28.774 -1.510 -7.014 1.00 83.44 174 THR A CA 1
ATOM 1439 C C . THR A 1 174 ? 29.579 -2.553 -7.783 1.00 83.44 174 THR A C 1
ATOM 1441 O O . THR A 1 174 ? 29.040 -3.559 -8.230 1.00 83.44 174 THR A O 1
ATOM 1444 N N . LYS A 1 175 ? 30.895 -2.347 -7.926 1.00 78.62 175 LYS A N 1
ATOM 1445 C CA . LYS A 1 175 ? 31.797 -3.307 -8.596 1.00 78.62 175 LYS A CA 1
ATOM 1446 C C . LYS A 1 175 ? 32.535 -4.239 -7.630 1.00 78.62 175 LYS A C 1
ATOM 1448 O O . LYS A 1 175 ? 32.863 -5.355 -8.012 1.00 78.62 175 LYS A O 1
ATOM 1453 N N . ASN A 1 176 ? 32.764 -3.807 -6.389 1.00 80.69 176 ASN A N 1
ATOM 1454 C CA . ASN A 1 176 ? 33.511 -4.568 -5.385 1.00 80.69 176 ASN A CA 1
ATOM 1455 C C . ASN A 1 176 ? 32.665 -5.723 -4.810 1.00 80.69 176 ASN A C 1
ATOM 1457 O O . ASN A 1 176 ? 31.565 -5.492 -4.312 1.00 80.69 176 ASN A O 1
ATOM 1461 N N . GLY A 1 177 ? 33.190 -6.953 -4.862 1.00 71.25 177 GLY A N 1
ATOM 1462 C CA . GLY A 1 177 ? 32.508 -8.166 -4.395 1.00 71.25 177 GLY A CA 1
ATOM 1463 C C . GLY A 1 177 ? 32.178 -8.173 -2.899 1.00 71.25 177 GLY A C 1
ATOM 1464 O O . GLY A 1 177 ? 31.091 -8.607 -2.525 1.00 71.25 177 GLY A O 1
ATOM 1465 N N . TYR A 1 178 ? 33.047 -7.617 -2.049 1.00 71.69 178 TYR A N 1
ATOM 1466 C CA . TYR A 1 178 ? 32.804 -7.546 -0.602 1.00 71.69 178 TYR A CA 1
ATOM 1467 C C . TYR A 1 178 ? 31.655 -6.583 -0.265 1.00 71.69 178 TYR A C 1
ATOM 1469 O O . TYR A 1 178 ? 30.726 -6.935 0.459 1.00 71.69 178 TYR A O 1
ATOM 1477 N N . LEU A 1 179 ? 31.659 -5.396 -0.884 1.00 69.06 179 LEU A N 1
ATOM 1478 C CA . LEU A 1 179 ? 30.565 -4.425 -0.763 1.00 69.06 179 LEU A CA 1
ATOM 1479 C C . LEU A 1 179 ? 29.251 -4.941 -1.362 1.00 69.06 179 LEU A C 1
ATOM 1481 O O . LEU A 1 179 ? 28.185 -4.612 -0.856 1.00 69.06 179 LEU A O 1
ATOM 1485 N N . LYS A 1 180 ? 29.294 -5.768 -2.415 1.00 73.88 180 LYS A N 1
ATOM 1486 C CA . LYS A 1 180 ? 28.087 -6.434 -2.933 1.00 73.88 180 LYS A CA 1
ATOM 1487 C C . LYS A 1 180 ? 27.479 -7.387 -1.904 1.00 73.88 180 LYS A C 1
ATOM 1489 O O . LYS A 1 180 ? 26.259 -7.396 -1.750 1.00 73.88 180 LYS A O 1
ATOM 1494 N N . GLY A 1 181 ? 28.306 -8.157 -1.193 1.00 69.88 181 GLY A N 1
ATOM 1495 C CA . GLY A 1 181 ? 27.851 -9.055 -0.128 1.00 69.88 181 GLY A CA 1
ATOM 1496 C C . GLY A 1 181 ? 27.139 -8.300 0.996 1.00 69.88 181 GLY A C 1
ATOM 1497 O O . GLY A 1 181 ? 25.999 -8.619 1.330 1.00 69.88 181 GLY A O 1
ATOM 1498 N N . THR A 1 182 ? 27.753 -7.230 1.508 1.00 70.50 182 THR A N 1
ATOM 1499 C CA . THR A 1 182 ? 27.146 -6.393 2.557 1.00 70.50 182 THR A CA 1
ATOM 1500 C C . THR A 1 182 ? 25.891 -5.661 2.075 1.00 70.50 182 THR A C 1
ATOM 1502 O O . THR A 1 182 ? 24.897 -5.610 2.796 1.00 70.50 182 THR A O 1
ATOM 1505 N N . LEU A 1 183 ? 25.869 -5.173 0.830 1.00 69.25 183 LEU A N 1
ATOM 1506 C CA . LEU A 1 183 ? 24.676 -4.573 0.221 1.00 69.25 183 LEU A CA 1
ATOM 1507 C C . LEU A 1 183 ? 23.534 -5.572 0.038 1.00 69.25 183 LEU A C 1
ATOM 1509 O O . LEU A 1 183 ? 22.379 -5.189 0.173 1.00 69.25 183 LEU A O 1
ATOM 1513 N N . THR A 1 184 ? 23.829 -6.844 -0.226 1.00 71.62 184 THR A N 1
ATOM 1514 C CA . THR A 1 184 ? 22.795 -7.886 -0.329 1.00 71.62 184 THR A CA 1
ATOM 1515 C C . THR A 1 184 ? 22.097 -8.086 1.017 1.00 71.62 184 THR A C 1
ATOM 1517 O O . THR A 1 184 ? 20.873 -8.179 1.068 1.00 71.62 184 THR A O 1
ATOM 1520 N N . ILE A 1 185 ? 22.853 -8.053 2.119 1.00 69.31 185 ILE A N 1
ATOM 1521 C CA . ILE A 1 185 ? 22.304 -8.107 3.483 1.00 69.31 185 ILE A CA 1
ATOM 1522 C C . ILE A 1 185 ? 21.450 -6.864 3.772 1.00 69.31 185 ILE A C 1
ATOM 1524 O O . ILE A 1 185 ? 20.341 -6.990 4.285 1.00 69.31 185 ILE A O 1
ATOM 1528 N N . ILE A 1 186 ? 21.920 -5.671 3.388 1.00 69.25 186 ILE A N 1
ATOM 1529 C CA . ILE A 1 186 ? 21.154 -4.420 3.525 1.00 69.25 186 ILE A CA 1
ATOM 1530 C C . ILE A 1 186 ? 19.872 -4.469 2.694 1.00 69.25 186 ILE A C 1
ATOM 1532 O O . ILE A 1 186 ? 18.839 -4.010 3.158 1.00 69.25 186 ILE A O 1
ATOM 1536 N N . ILE A 1 187 ? 19.903 -5.040 1.490 1.00 68.50 187 ILE A N 1
ATOM 1537 C CA . ILE A 1 187 ? 18.712 -5.227 0.661 1.00 68.50 187 ILE A CA 1
ATOM 1538 C C . ILE A 1 187 ? 17.739 -6.159 1.365 1.00 68.50 187 ILE A C 1
ATOM 1540 O O . ILE A 1 187 ? 16.596 -5.770 1.535 1.00 68.50 187 ILE A O 1
ATOM 1544 N N . ILE A 1 188 ? 18.171 -7.327 1.846 1.00 69.69 188 ILE A N 1
ATOM 1545 C CA . ILE A 1 188 ? 17.298 -8.246 2.596 1.00 69.69 188 ILE A CA 1
ATOM 1546 C C . ILE A 1 188 ? 16.697 -7.544 3.823 1.00 69.69 188 ILE A C 1
ATOM 1548 O O . ILE A 1 188 ? 15.508 -7.694 4.089 1.00 69.69 188 ILE A O 1
ATOM 1552 N N . TYR A 1 189 ? 17.481 -6.721 4.523 1.00 65.94 189 TYR A N 1
ATOM 1553 C CA . TYR A 1 189 ? 17.014 -5.924 5.655 1.00 65.94 189 TYR A CA 1
ATOM 1554 C C . TYR A 1 189 ? 16.014 -4.833 5.246 1.00 65.94 189 TYR A C 1
ATOM 1556 O O . TYR A 1 189 ? 14.962 -4.710 5.858 1.00 65.94 189 TYR A O 1
ATOM 1564 N N . VAL A 1 190 ? 16.289 -4.060 4.193 1.00 65.56 190 VAL A N 1
ATOM 1565 C CA . VAL A 1 190 ? 15.380 -3.024 3.673 1.00 65.56 190 VAL A CA 1
ATOM 1566 C C . VAL A 1 190 ? 14.131 -3.647 3.061 1.00 65.56 190 VAL A C 1
ATOM 1568 O O . VAL A 1 190 ? 13.070 -3.052 3.165 1.00 65.56 190 VAL A O 1
ATOM 1571 N N . PHE A 1 191 ? 14.213 -4.850 2.499 1.00 65.19 191 PHE A N 1
ATOM 1572 C CA . PHE A 1 191 ? 13.055 -5.645 2.105 1.00 65.19 191 PHE A CA 1
ATOM 1573 C C . PHE A 1 191 ? 12.243 -6.040 3.340 1.00 65.19 191 PHE A C 1
ATOM 1575 O O . PHE A 1 191 ? 11.065 -5.707 3.414 1.00 65.19 191 PHE A O 1
ATOM 1582 N N . ALA A 1 192 ? 12.881 -6.637 4.352 1.00 63.53 192 ALA A N 1
ATOM 1583 C CA . ALA A 1 192 ? 12.240 -7.017 5.611 1.00 63.53 192 ALA A CA 1
ATOM 1584 C C . ALA A 1 192 ? 11.581 -5.823 6.327 1.00 63.53 192 ALA A C 1
ATOM 1586 O O . ALA A 1 192 ? 10.457 -5.931 6.810 1.00 63.53 192 ALA A O 1
ATOM 1587 N N . CYS A 1 193 ? 12.243 -4.664 6.357 1.00 59.34 193 CYS A N 1
ATOM 1588 C CA . CYS A 1 193 ? 11.705 -3.420 6.904 1.00 59.34 193 CYS A CA 1
ATOM 1589 C C . CYS A 1 193 ? 10.666 -2.777 5.978 1.00 59.34 193 CYS A C 1
ATOM 1591 O O . CYS A 1 193 ? 9.664 -2.259 6.459 1.00 59.34 193 CYS A O 1
ATOM 1593 N N . GLY A 1 194 ? 10.865 -2.836 4.663 1.00 58.78 194 GLY A N 1
ATOM 1594 C CA . GLY A 1 194 ? 9.956 -2.353 3.621 1.00 58.78 194 GLY A CA 1
ATOM 1595 C C . GLY A 1 194 ? 8.585 -3.016 3.686 1.00 58.78 194 GLY A C 1
ATOM 1596 O O . GLY A 1 194 ? 7.573 -2.355 3.443 1.00 58.78 194 GLY A O 1
ATOM 1597 N N . PHE A 1 195 ? 8.545 -4.269 4.148 1.00 64.12 195 PHE A N 1
ATOM 1598 C CA . PHE A 1 195 ? 7.314 -4.989 4.476 1.00 64.12 195 PHE A CA 1
ATOM 1599 C C . PHE A 1 195 ? 6.514 -4.335 5.606 1.00 64.12 195 PHE A C 1
ATOM 1601 O O . PHE A 1 195 ? 5.295 -4.434 5.609 1.00 64.12 195 PHE A O 1
ATOM 1608 N N . TYR A 1 196 ? 7.162 -3.611 6.522 1.00 68.44 196 TYR A N 1
ATOM 1609 C CA . TYR A 1 196 ? 6.485 -2.789 7.530 1.00 68.44 196 TYR A CA 1
ATOM 1610 C C . TYR A 1 196 ? 6.229 -1.354 7.050 1.00 68.44 196 TYR A C 1
ATOM 1612 O O . TYR A 1 196 ? 5.335 -0.693 7.582 1.00 68.44 196 TYR A O 1
ATOM 1620 N N . ILE A 1 197 ? 6.967 -0.869 6.043 1.00 72.75 197 ILE A N 1
ATOM 1621 C CA . ILE A 1 197 ? 6.799 0.486 5.500 1.00 72.75 197 ILE A CA 1
ATOM 1622 C C . ILE A 1 197 ? 5.443 0.627 4.811 1.00 72.75 197 ILE A C 1
ATOM 1624 O O . ILE A 1 197 ? 4.728 1.568 5.137 1.00 72.75 197 ILE A O 1
ATOM 1628 N N . SER A 1 198 ? 5.049 -0.278 3.905 1.00 73.69 198 SER A N 1
ATOM 1629 C CA . SER A 1 198 ? 3.758 -0.128 3.205 1.00 73.69 198 SER A CA 1
ATOM 1630 C C . SER A 1 198 ? 2.561 -0.168 4.174 1.00 73.69 198 SER A C 1
ATOM 1632 O O . SER A 1 198 ? 1.799 0.802 4.199 1.00 73.69 198 SER A O 1
ATOM 1634 N N . PRO A 1 199 ? 2.423 -1.163 5.073 1.00 71.19 199 PRO A N 1
ATOM 1635 C CA . PRO A 1 199 ? 1.375 -1.142 6.093 1.00 71.19 199 PRO A CA 1
ATOM 1636 C C . PRO A 1 199 ? 1.489 0.068 7.028 1.00 71.19 199 PRO A C 1
ATOM 1638 O O . PRO A 1 199 ? 0.486 0.697 7.346 1.00 71.19 199 PRO A O 1
ATOM 1641 N N . GLY A 1 200 ? 2.696 0.454 7.450 1.00 72.56 200 GLY A N 1
ATOM 1642 C CA . GLY A 1 200 ? 2.903 1.619 8.314 1.00 72.56 200 GLY A CA 1
ATOM 1643 C C . GLY A 1 200 ? 2.449 2.930 7.667 1.00 72.56 200 GLY A C 1
ATOM 1644 O O . GLY A 1 200 ? 1.712 3.704 8.280 1.00 72.56 200 GLY A O 1
ATOM 1645 N N . VAL A 1 201 ? 2.836 3.161 6.413 1.00 75.88 201 VAL A N 1
ATOM 1646 C CA . VAL A 1 201 ? 2.434 4.334 5.630 1.00 75.88 201 VAL A CA 1
ATOM 1647 C C . VAL A 1 201 ? 0.936 4.301 5.357 1.00 75.88 201 VAL A C 1
ATOM 1649 O O . VAL A 1 201 ? 0.270 5.306 5.586 1.00 75.88 201 VAL A O 1
ATOM 1652 N N . TYR A 1 202 ? 0.380 3.159 4.943 1.00 75.25 202 TYR A N 1
ATOM 1653 C CA . TYR A 1 202 ? -1.062 3.012 4.740 1.00 75.25 202 TYR A CA 1
ATOM 1654 C C . TYR A 1 202 ? -1.837 3.381 6.009 1.00 75.25 202 TYR A C 1
ATOM 1656 O O . TYR A 1 202 ? -2.752 4.202 5.965 1.00 75.25 202 TYR A O 1
ATOM 1664 N N . HIS A 1 203 ? -1.411 2.863 7.163 1.00 73.12 203 HIS A N 1
ATOM 1665 C CA . HIS A 1 203 ? -2.034 3.164 8.448 1.00 73.12 203 HIS A CA 1
ATOM 1666 C C . HIS A 1 203 ? -1.924 4.646 8.807 1.00 73.12 203 HIS A C 1
ATOM 1668 O O . HIS A 1 203 ? -2.902 5.251 9.249 1.00 73.12 203 HIS A O 1
ATOM 1674 N N . HIS A 1 204 ? -0.766 5.262 8.575 1.00 75.44 204 HIS A N 1
ATOM 1675 C CA . HIS A 1 204 ? -0.600 6.684 8.831 1.00 75.44 204 HIS A CA 1
ATOM 1676 C C . HIS A 1 204 ? -1.497 7.539 7.931 1.00 75.44 204 HIS A C 1
ATOM 1678 O O . HIS A 1 204 ? -2.183 8.429 8.431 1.00 75.44 204 HIS A O 1
ATOM 1684 N N . LEU A 1 205 ? -1.556 7.245 6.631 1.00 73.62 205 LEU A N 1
ATOM 1685 C CA . LEU A 1 205 ? -2.373 7.996 5.676 1.00 73.62 205 LEU A CA 1
ATOM 1686 C C . LEU A 1 205 ? -3.878 7.797 5.920 1.00 73.62 205 LEU A C 1
ATOM 1688 O O . LEU A 1 205 ? -4.649 8.752 5.836 1.00 73.62 205 LEU A O 1
ATOM 1692 N N . GLN A 1 206 ? -4.297 6.576 6.261 1.00 72.31 206 GLN A N 1
ATOM 1693 C CA . GLN A 1 206 ? -5.708 6.217 6.409 1.00 72.31 206 GLN A CA 1
ATOM 1694 C C . GLN A 1 206 ? -6.261 6.518 7.808 1.00 72.31 206 GLN A C 1
ATOM 1696 O O . GLN A 1 206 ? -7.382 7.016 7.969 1.00 72.31 206 GLN A O 1
ATOM 1701 N N . TYR A 1 207 ? -5.480 6.223 8.846 1.00 71.88 207 TYR A N 1
ATOM 1702 C CA . TYR A 1 207 ? -5.915 6.294 10.240 1.00 71.88 207 TYR A CA 1
ATOM 1703 C C . TYR A 1 207 ? -5.284 7.460 11.005 1.00 71.88 207 TYR A C 1
ATOM 1705 O O . TYR A 1 207 ? -5.865 7.908 11.999 1.00 71.88 207 TYR A O 1
ATOM 1713 N N . GLY A 1 208 ? -4.193 8.038 10.497 1.00 70.31 208 GLY A N 1
ATOM 1714 C CA . GLY A 1 208 ? -3.466 9.141 11.130 1.00 70.31 208 GLY A CA 1
ATOM 1715 C C . GLY A 1 208 ? -2.432 8.683 12.159 1.00 70.31 208 GLY A C 1
ATOM 1716 O O . GLY A 1 208 ? -1.892 9.517 12.881 1.00 70.31 208 GLY A O 1
ATOM 1717 N N . THR A 1 209 ? -2.178 7.377 12.267 1.00 68.94 209 THR A N 1
ATOM 1718 C CA . THR A 1 209 ? -1.314 6.761 13.284 1.00 68.94 209 THR A CA 1
ATOM 1719 C C . THR A 1 209 ? -0.547 5.583 12.680 1.00 68.94 209 THR A C 1
ATOM 1721 O O . THR A 1 209 ? -1.094 4.825 11.888 1.00 68.94 209 THR A O 1
ATOM 1724 N N . TYR A 1 210 ? 0.721 5.405 13.062 1.00 65.75 210 TYR A N 1
ATOM 1725 C CA . TYR A 1 210 ? 1.517 4.237 12.644 1.00 65.75 210 TYR A CA 1
ATOM 1726 C C . TYR A 1 210 ? 1.208 3.002 13.506 1.00 65.75 210 TYR A C 1
ATOM 1728 O O . TYR A 1 210 ? 1.046 1.893 13.000 1.00 65.75 210 TYR A O 1
ATOM 1736 N N . SER A 1 211 ? 1.087 3.204 14.821 1.00 68.06 211 SER A N 1
ATOM 1737 C CA . SER A 1 211 ? 0.858 2.149 15.820 1.00 68.06 211 SER A CA 1
ATOM 1738 C C . SER A 1 211 ? -0.618 1.923 16.155 1.00 68.06 211 SER A C 1
ATOM 1740 O O . SER A 1 211 ? -0.959 0.967 16.845 1.00 68.06 211 SER A O 1
ATOM 1742 N N . GLY A 1 212 ? -1.500 2.806 15.690 1.00 65.31 212 GLY A N 1
ATOM 1743 C CA . GLY A 1 212 ? -2.888 2.868 16.132 1.00 65.31 212 GLY A CA 1
ATOM 1744 C C . GLY A 1 212 ? -3.102 3.732 17.374 1.00 65.31 212 GLY A C 1
ATOM 1745 O O . GLY A 1 212 ? -4.198 4.257 17.539 1.00 65.31 212 GLY A O 1
ATOM 1746 N N . CYS A 1 213 ? -2.075 3.959 18.198 1.00 75.00 213 CYS A N 1
ATOM 1747 C CA . CYS A 1 213 ? -2.191 4.744 19.427 1.00 75.00 213 CYS A CA 1
ATOM 1748 C C . CYS A 1 213 ? -2.362 6.237 19.132 1.00 75.00 213 CYS A C 1
ATOM 1750 O O . CYS A 1 213 ? -1.669 6.813 18.289 1.00 75.00 213 CYS A O 1
ATOM 1752 N N . ILE A 1 214 ? -3.275 6.878 19.849 1.00 76.38 214 ILE A N 1
ATOM 1753 C CA . ILE A 1 214 ? -3.547 8.313 19.752 1.00 76.38 214 ILE A CA 1
ATOM 1754 C C . ILE A 1 214 ? -4.040 8.809 21.107 1.00 76.38 214 ILE A C 1
ATOM 1756 O O . ILE A 1 214 ? -4.455 8.012 21.925 1.00 76.38 214 ILE A O 1
ATOM 1760 N N . GLN A 1 215 ? -3.972 10.107 21.383 1.00 74.06 215 GLN A N 1
ATOM 1761 C CA . GLN A 1 215 ? -4.626 10.693 22.552 1.00 74.06 215 GLN A CA 1
ATOM 1762 C C . GLN A 1 215 ? -5.351 11.949 22.098 1.00 74.06 215 GLN A C 1
ATOM 1764 O O . GLN A 1 215 ? -4.764 13.022 21.961 1.00 74.06 215 GLN A O 1
ATOM 1769 N N . LYS A 1 216 ? -6.633 11.800 21.758 1.00 72.06 216 LYS A N 1
ATOM 1770 C CA . LYS A 1 216 ? -7.481 12.930 21.361 1.00 72.06 216 LYS A CA 1
ATOM 1771 C C . LYS A 1 216 ? -8.834 12.827 22.025 1.00 72.06 216 LYS A C 1
ATOM 1773 O O . LYS A 1 216 ? -9.505 11.810 21.888 1.00 72.06 216 LYS A O 1
ATOM 1778 N N . LYS A 1 217 ? -9.263 13.906 22.678 1.00 70.00 217 LYS A N 1
ATOM 1779 C CA . LYS A 1 217 ? -10.625 14.006 23.203 1.00 70.00 217 LYS A CA 1
ATOM 1780 C C . LYS A 1 217 ? -11.614 13.824 22.051 1.00 70.00 217 LYS A C 1
ATOM 1782 O O . LYS A 1 217 ? -11.555 14.547 21.057 1.00 70.00 217 LYS A O 1
ATOM 1787 N N . ALA A 1 218 ? -12.480 12.832 22.167 1.00 63.69 218 ALA A N 1
ATOM 1788 C CA . ALA A 1 218 ? -13.407 12.398 21.146 1.00 63.69 218 ALA A CA 1
ATOM 1789 C C . ALA A 1 218 ? -14.806 12.258 21.739 1.00 63.69 218 ALA A C 1
ATOM 1791 O O . ALA A 1 218 ? -15.168 11.227 22.291 1.00 63.69 218 ALA A O 1
ATOM 1792 N N . THR A 1 219 ? -15.610 13.307 21.574 1.00 62.25 219 THR A N 1
ATOM 1793 C CA . THR A 1 219 ? -17.051 13.252 21.811 1.00 62.25 219 THR A CA 1
ATOM 1794 C C . THR A 1 219 ? -17.759 12.873 20.513 1.00 62.25 219 THR A C 1
ATOM 1796 O O . THR A 1 219 ? -17.491 13.436 19.445 1.00 62.25 219 THR A O 1
ATOM 1799 N N . LEU A 1 220 ? -18.656 11.890 20.585 1.00 62.44 220 LEU A N 1
ATOM 1800 C CA . LEU A 1 220 ? -19.421 11.418 19.434 1.00 62.44 220 LEU A CA 1
ATOM 1801 C C . LEU A 1 220 ? -20.902 11.730 19.616 1.00 62.44 220 LEU A C 1
ATOM 1803 O O . LEU A 1 220 ? -21.533 11.339 20.594 1.00 62.44 220 LEU A O 1
ATOM 1807 N N . MET A 1 221 ? -21.472 12.408 18.622 1.00 61.91 221 MET A N 1
ATOM 1808 C CA . MET A 1 221 ? -22.918 12.551 18.489 1.00 61.91 221 MET A CA 1
ATOM 1809 C C . MET A 1 221 ? -23.453 11.383 17.678 1.00 61.91 221 MET A C 1
ATOM 1811 O O . MET A 1 221 ? -23.077 11.200 16.517 1.00 61.91 221 MET A O 1
ATOM 1815 N N . VAL A 1 222 ? -24.337 10.603 18.288 1.00 62.28 222 VAL A N 1
ATOM 1816 C CA . VAL A 1 222 ? -24.748 9.313 17.753 1.00 62.28 222 VAL A CA 1
ATOM 1817 C C . VAL A 1 222 ? -26.268 9.193 17.781 1.00 62.28 222 VAL A C 1
ATOM 1819 O O . VAL A 1 222 ? -26.917 9.638 18.727 1.00 62.28 222 VAL A O 1
ATOM 1822 N N . ARG A 1 223 ? -26.857 8.584 16.746 1.00 60.16 223 ARG A N 1
ATOM 1823 C CA . ARG A 1 223 ? -28.297 8.304 16.707 1.00 60.16 223 ARG A CA 1
ATOM 1824 C C . ARG A 1 223 ? -28.572 6.849 17.081 1.00 60.16 223 ARG A C 1
ATOM 1826 O O . ARG A 1 223 ? -27.995 5.930 16.495 1.00 60.16 223 ARG A O 1
ATOM 1833 N N . SER A 1 224 ? -29.456 6.654 18.059 1.00 58.31 224 SER A N 1
ATOM 1834 C CA . SER A 1 224 ? -29.944 5.337 18.480 1.00 58.31 224 SER A CA 1
ATOM 1835 C C . SER A 1 224 ? -31.074 4.841 17.574 1.00 58.31 224 SER A C 1
ATOM 1837 O O . SER A 1 224 ? -31.865 5.625 17.053 1.00 58.31 224 SER A O 1
ATOM 1839 N N . ARG A 1 225 ? -31.192 3.514 17.447 1.00 54.75 225 ARG A N 1
ATOM 1840 C CA . ARG A 1 225 ? -32.212 2.800 16.659 1.00 54.75 225 ARG A CA 1
ATOM 1841 C C . ARG A 1 225 ? -33.664 3.150 17.029 1.00 54.75 225 ARG A C 1
ATOM 1843 O O . ARG A 1 225 ? -34.551 2.935 16.214 1.00 54.75 225 ARG A O 1
ATOM 1850 N N . LYS A 1 226 ? -33.912 3.660 18.242 1.00 47.09 226 LYS A N 1
ATOM 1851 C CA . LYS A 1 226 ? -35.259 3.930 18.782 1.00 47.09 226 LYS A CA 1
ATOM 1852 C C . LYS A 1 226 ? -35.684 5.409 18.770 1.00 47.09 226 LYS A C 1
ATOM 1854 O O . LYS A 1 226 ? -36.739 5.712 19.312 1.00 47.09 226 LYS A O 1
ATOM 1859 N N . GLY A 1 227 ? -34.914 6.334 18.183 1.00 42.69 227 GLY A N 1
ATOM 1860 C CA . GLY A 1 227 ? -35.240 7.763 18.285 1.00 42.69 227 GLY A CA 1
ATOM 1861 C C . GLY A 1 227 ? -34.815 8.632 17.101 1.00 42.69 227 GLY A C 1
ATOM 1862 O O . GLY A 1 227 ? -33.725 8.501 16.544 1.00 42.69 227 GLY A O 1
ATOM 1863 N N . ASN A 1 228 ? -35.677 9.594 16.758 1.00 41.88 228 ASN A N 1
ATOM 1864 C CA . ASN A 1 228 ? -35.393 10.685 15.818 1.00 41.88 228 ASN A CA 1
ATOM 1865 C C . ASN A 1 228 ? -34.442 11.759 16.379 1.00 41.88 228 ASN A C 1
ATOM 1867 O O . ASN A 1 228 ? -34.136 12.718 15.676 1.00 41.88 228 ASN A O 1
ATOM 1871 N N . GLN A 1 229 ? -33.949 11.610 17.609 1.00 45.06 229 GLN A N 1
ATOM 1872 C CA . GLN A 1 229 ? -33.105 12.606 18.265 1.00 45.06 229 GLN A CA 1
ATOM 1873 C C . GLN A 1 229 ? -31.620 12.221 18.218 1.00 45.06 229 GLN A C 1
ATOM 1875 O O . GLN A 1 229 ? -31.244 11.064 18.412 1.00 45.06 229 GLN A O 1
ATOM 1880 N N . ASN A 1 230 ? -30.767 13.215 17.951 1.00 52.25 230 ASN A N 1
ATOM 1881 C CA . ASN A 1 230 ? -29.323 13.095 18.140 1.00 52.25 230 ASN A CA 1
ATOM 1882 C C . ASN A 1 230 ? -29.067 13.000 19.650 1.00 52.25 230 ASN A C 1
ATOM 1884 O O . ASN A 1 230 ? -29.222 13.991 20.357 1.00 52.25 230 ASN A O 1
ATOM 1888 N N . THR A 1 231 ? -28.691 11.828 20.151 1.00 53.06 231 THR A N 1
ATOM 1889 C CA . THR A 1 231 ? -28.323 11.660 21.559 1.00 53.06 231 THR A CA 1
ATOM 1890 C C . THR A 1 231 ? -26.821 11.868 21.714 1.00 53.06 231 THR A C 1
ATOM 1892 O O . THR A 1 231 ? -26.024 11.202 21.047 1.00 53.06 231 THR A O 1
ATOM 1895 N N . PHE A 1 232 ? -26.420 12.793 22.585 1.00 52.72 232 PHE A N 1
ATOM 1896 C CA . PHE A 1 232 ? -25.040 12.853 23.057 1.00 52.72 232 PHE A CA 1
ATOM 1897 C C . PHE A 1 232 ? -24.796 11.616 23.912 1.00 52.72 232 PHE A C 1
ATOM 1899 O O . PHE A 1 232 ? -25.470 11.428 24.923 1.00 52.72 232 PHE A O 1
ATOM 1906 N N . LYS A 1 233 ? -23.871 10.753 23.489 1.00 60.28 233 LYS A N 1
ATOM 1907 C CA . LYS A 1 233 ? -23.455 9.618 24.304 1.00 60.28 233 LYS A CA 1
ATOM 1908 C C . LYS A 1 233 ? -22.023 9.860 24.748 1.00 60.28 233 LYS A C 1
ATOM 1910 O O . LYS A 1 233 ? -21.122 9.902 23.916 1.00 60.28 233 LYS A O 1
ATO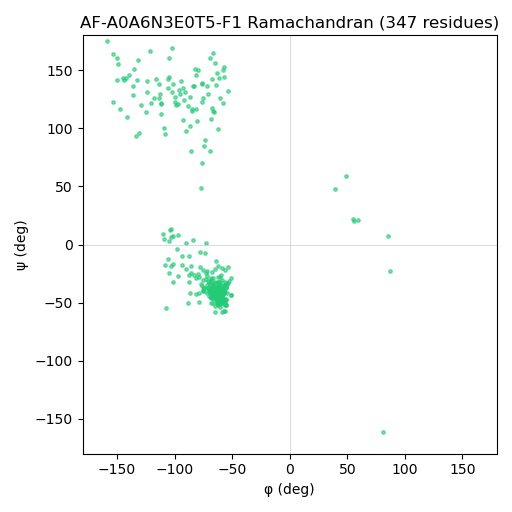M 1915 N N . THR A 1 234 ? -21.851 10.076 26.045 1.00 60.12 234 THR A N 1
ATOM 1916 C CA . THR A 1 234 ? -20.547 10.053 26.701 1.00 60.12 234 THR A CA 1
ATOM 1917 C C . THR A 1 234 ? -20.195 8.603 27.010 1.00 60.12 234 THR A C 1
ATOM 1919 O O . THR A 1 234 ? -21.046 7.802 27.412 1.00 60.12 234 THR A O 1
ATOM 1922 N N . PHE A 1 235 ? -18.947 8.242 26.748 1.00 65.75 235 PHE A N 1
ATOM 1923 C CA . PHE A 1 235 ? -18.429 6.891 26.880 1.00 65.75 235 PHE A CA 1
ATOM 1924 C C . PHE A 1 235 ? -17.487 6.853 28.087 1.00 65.75 235 PHE A C 1
ATOM 1926 O O . PHE A 1 235 ? -16.309 7.199 27.992 1.00 65.75 235 PHE A O 1
ATOM 1933 N N . SER A 1 236 ? -18.024 6.458 29.246 1.00 67.38 236 SER A N 1
ATOM 1934 C CA . SER A 1 236 ? -17.246 6.215 30.466 1.00 67.38 236 SER A CA 1
ATOM 1935 C C . SER A 1 236 ? -16.650 4.804 30.465 1.00 67.38 236 SER A C 1
ATOM 1937 O O . SER A 1 236 ? -17.328 3.840 30.111 1.00 67.38 236 SER A O 1
ATOM 1939 N N . GLY A 1 237 ? -15.384 4.663 30.857 1.00 81.75 237 GLY A N 1
ATOM 1940 C CA . GLY A 1 237 ? -14.642 3.402 30.756 1.00 81.75 237 GLY A CA 1
ATOM 1941 C C . GLY A 1 237 ? -14.079 3.149 29.354 1.00 81.75 237 GLY A C 1
ATOM 1942 O O . GLY A 1 237 ? -13.933 4.086 28.563 1.00 81.75 237 GLY A O 1
ATOM 1943 N N . TYR A 1 238 ? -13.735 1.894 29.054 1.00 86.75 238 TYR A N 1
ATOM 1944 C CA . TYR A 1 238 ? -13.215 1.500 27.744 1.00 86.75 238 TYR A CA 1
ATOM 1945 C C . TYR A 1 238 ? -14.359 1.168 26.781 1.00 86.75 238 TYR A C 1
ATOM 1947 O O . TYR A 1 238 ? -15.212 0.334 27.084 1.00 86.75 238 TYR A O 1
ATOM 1955 N N . HIS A 1 239 ? -14.365 1.790 25.601 1.00 87.25 239 HIS A N 1
ATOM 1956 C CA . HIS A 1 239 ? -15.350 1.535 24.547 1.00 87.25 239 HIS A CA 1
ATOM 1957 C C . HIS A 1 239 ? -14.669 1.257 23.216 1.00 87.25 239 HIS A C 1
ATOM 1959 O O . HIS A 1 239 ? -13.974 2.117 22.681 1.00 87.25 239 HIS A O 1
ATOM 1965 N N . ALA A 1 240 ? -14.901 0.075 22.657 1.00 89.00 240 ALA A N 1
ATOM 1966 C CA . ALA A 1 240 ? -14.450 -0.312 21.332 1.00 89.00 240 ALA A CA 1
ATOM 1967 C C . ALA A 1 240 ? -15.592 -0.149 20.314 1.00 89.00 240 ALA A C 1
ATOM 1969 O O . ALA A 1 240 ? -16.650 -0.772 20.419 1.00 89.00 240 ALA A O 1
ATOM 1970 N N . HIS A 1 241 ? -15.366 0.685 19.305 1.00 87.81 241 HIS A N 1
ATOM 1971 C CA . HIS A 1 241 ? -16.300 0.982 18.228 1.00 87.81 241 HIS A CA 1
ATOM 1972 C C . HIS A 1 241 ? -15.785 0.431 16.902 1.00 87.81 241 HIS A C 1
ATOM 1974 O O . HIS A 1 241 ? -14.734 0.862 16.429 1.00 87.81 241 HIS A O 1
ATOM 1980 N N . LEU A 1 242 ? -16.555 -0.443 16.257 1.00 88.12 242 LEU A N 1
ATOM 1981 C CA . LEU A 1 242 ? -16.370 -0.744 14.839 1.00 88.12 242 LEU A CA 1
ATOM 1982 C C . LEU A 1 242 ? -17.046 0.349 14.014 1.00 88.12 242 LEU A C 1
ATOM 1984 O O . LEU A 1 242 ? -18.268 0.485 14.066 1.00 88.12 242 LEU A O 1
ATOM 1988 N N . ILE A 1 243 ? -16.278 1.105 13.237 1.00 86.38 243 ILE A N 1
ATOM 1989 C CA . ILE A 1 243 ? -16.821 2.069 12.284 1.00 86.38 243 ILE A CA 1
ATOM 1990 C C . ILE A 1 243 ? -16.864 1.419 10.907 1.00 86.38 243 ILE A C 1
ATOM 1992 O O . ILE A 1 243 ? -15.829 1.010 10.387 1.00 86.38 243 ILE A O 1
ATOM 1996 N N . THR A 1 244 ? -18.053 1.338 10.314 1.00 80.75 244 THR A N 1
ATOM 1997 C CA . THR A 1 244 ? -18.248 0.666 9.022 1.00 80.75 244 THR A CA 1
ATOM 1998 C C . THR A 1 244 ? -19.150 1.472 8.098 1.00 80.75 244 THR A C 1
ATOM 2000 O O . THR A 1 244 ? -20.168 2.025 8.519 1.00 80.75 244 THR A O 1
ATOM 2003 N N . ASN A 1 245 ? -18.762 1.567 6.825 1.00 75.19 245 ASN A N 1
ATOM 2004 C CA . ASN A 1 245 ? -19.557 2.185 5.758 1.00 75.19 245 ASN A CA 1
ATOM 2005 C C . ASN A 1 245 ? -20.230 1.139 4.847 1.00 75.19 245 ASN A C 1
ATOM 2007 O O . ASN A 1 245 ? -21.155 1.481 4.105 1.00 75.19 245 ASN A O 1
ATOM 2011 N N . ASN A 1 246 ? -19.742 -0.103 4.870 1.00 64.69 246 ASN A N 1
ATOM 2012 C CA . ASN A 1 246 ? -20.106 -1.162 3.950 1.00 64.69 246 ASN A CA 1
ATOM 2013 C C . ASN A 1 246 ? -19.898 -2.503 4.652 1.00 64.69 246 ASN A C 1
ATOM 2015 O O . ASN A 1 246 ? -18.818 -2.810 5.140 1.00 64.69 246 ASN A O 1
ATOM 2019 N N . VAL A 1 247 ? -20.962 -3.292 4.740 1.00 58.19 247 VAL A N 1
ATOM 2020 C CA . VAL A 1 247 ? -21.017 -4.405 5.692 1.00 58.19 247 VAL A CA 1
ATOM 2021 C C . VAL A 1 247 ? -20.378 -5.647 5.085 1.00 58.19 247 VAL A C 1
ATOM 2023 O O . VAL A 1 247 ? -21.088 -6.532 4.581 1.00 58.19 247 VAL A O 1
ATOM 2026 N N . ASN A 1 248 ? -19.047 -5.704 5.120 1.00 70.62 248 ASN A N 1
ATOM 2027 C CA . ASN A 1 248 ? -18.333 -6.957 4.940 1.00 70.62 248 ASN A CA 1
ATOM 2028 C C . ASN A 1 248 ? -18.650 -7.861 6.143 1.00 70.62 248 ASN A C 1
ATOM 2030 O O . ASN A 1 248 ? -18.327 -7.546 7.289 1.00 70.62 248 ASN A O 1
ATOM 2034 N N . ILE A 1 249 ? -19.336 -8.977 5.875 1.00 72.12 249 ILE A N 1
ATOM 2035 C CA . ILE A 1 249 ? -19.770 -9.936 6.901 1.00 72.12 249 ILE A CA 1
ATOM 2036 C C . ILE A 1 249 ? -18.567 -10.474 7.678 1.00 72.12 249 ILE A C 1
ATOM 2038 O O . ILE A 1 249 ? -18.656 -10.639 8.894 1.00 72.12 249 ILE A O 1
ATOM 2042 N N . TRP A 1 250 ? -17.434 -10.678 7.004 1.00 76.00 250 TRP A N 1
ATOM 2043 C CA . TRP A 1 250 ? -16.216 -11.166 7.638 1.00 76.00 250 TRP A CA 1
ATOM 2044 C C . TRP A 1 250 ? -15.669 -10.185 8.672 1.00 76.00 250 TRP A C 1
ATOM 2046 O O . TRP A 1 250 ? -15.367 -10.604 9.788 1.00 76.00 250 TRP A O 1
ATOM 2056 N N . THR A 1 251 ? -15.631 -8.886 8.364 1.00 79.88 251 THR A N 1
ATOM 2057 C CA . THR A 1 251 ? -15.182 -7.856 9.312 1.00 79.88 251 THR A CA 1
ATOM 2058 C C . THR A 1 251 ? -16.061 -7.825 10.559 1.00 79.88 251 THR A C 1
ATOM 2060 O O . THR A 1 251 ? -15.562 -7.817 11.684 1.00 79.88 251 THR A O 1
ATOM 2063 N N . VAL A 1 252 ? -17.386 -7.866 10.376 1.00 81.50 252 VAL A N 1
ATOM 2064 C CA . VAL A 1 252 ? -18.339 -7.867 11.497 1.00 81.50 252 VAL A CA 1
ATOM 2065 C C . VAL A 1 252 ? -18.171 -9.119 12.358 1.00 81.50 252 VAL A C 1
ATOM 2067 O O . VAL A 1 252 ? -18.169 -9.010 13.581 1.00 81.50 252 VAL A O 1
ATOM 2070 N N . LYS A 1 253 ? -17.968 -10.295 11.748 1.00 82.88 253 LYS A N 1
ATOM 2071 C CA . LYS A 1 253 ? -17.730 -11.554 12.472 1.00 82.88 253 LYS A CA 1
ATOM 2072 C C . LYS A 1 253 ? -16.389 -11.566 13.214 1.00 82.88 253 LYS A C 1
ATOM 2074 O O . LYS A 1 253 ? -16.332 -12.038 14.345 1.00 82.88 253 LYS A O 1
ATOM 2079 N N . LYS A 1 254 ? -15.325 -10.992 12.643 1.00 86.19 254 LYS A N 1
ATOM 2080 C CA . LYS A 1 254 ? -14.033 -10.830 13.335 1.00 86.19 254 LYS A CA 1
ATOM 2081 C C . LYS A 1 254 ? -14.143 -9.875 14.527 1.00 86.19 254 LYS A C 1
ATOM 2083 O O . LYS A 1 254 ? -13.587 -10.154 15.589 1.00 86.19 254 LYS A O 1
ATOM 2088 N N . PHE A 1 255 ? -14.904 -8.789 14.388 1.00 87.56 255 PHE A N 1
ATOM 2089 C CA . PHE A 1 255 ? -15.200 -7.880 15.499 1.00 87.56 255 PHE A CA 1
ATOM 2090 C C . PHE A 1 255 ? -16.084 -8.532 16.574 1.00 87.56 255 PHE A C 1
ATOM 2092 O O . PHE A 1 255 ? -15.876 -8.310 17.762 1.00 87.56 255 PHE A O 1
ATOM 2099 N N . GLU A 1 256 ? -17.033 -9.379 16.173 1.00 86.94 256 GLU A N 1
ATOM 2100 C CA . GLU A 1 256 ? -17.822 -10.209 17.089 1.00 86.94 256 GLU A CA 1
ATOM 2101 C C . GLU A 1 256 ? -16.920 -11.136 17.921 1.00 86.94 256 GLU A C 1
ATOM 2103 O O . GLU A 1 256 ? -17.057 -11.196 19.142 1.00 86.94 256 GLU A O 1
ATOM 2108 N N . GLY A 1 257 ? -15.950 -11.794 17.277 1.00 87.25 257 GLY A N 1
ATOM 2109 C CA . GLY A 1 257 ? -14.939 -12.614 17.950 1.00 87.25 257 GLY A CA 1
ATOM 2110 C C . GLY A 1 257 ? -14.089 -11.822 18.949 1.00 87.25 257 GLY A C 1
ATOM 2111 O O . GLY A 1 257 ? -13.867 -12.285 20.066 1.00 87.25 257 GLY A O 1
ATOM 2112 N N . LEU A 1 258 ? -13.688 -10.596 18.593 1.00 88.69 258 LEU A N 1
ATOM 2113 C CA . LEU A 1 258 ? -13.016 -9.676 19.517 1.00 88.69 258 LEU A CA 1
ATOM 2114 C C . LEU A 1 258 ? -13.905 -9.362 20.735 1.00 88.69 258 LEU A C 1
ATOM 2116 O O . LEU A 1 258 ? -13.447 -9.468 21.869 1.00 88.69 258 LEU A O 1
ATOM 2120 N N . ALA A 1 259 ? -15.178 -9.018 20.529 1.00 88.75 259 ALA A N 1
ATOM 2121 C CA . ALA A 1 259 ? -16.096 -8.721 21.630 1.00 88.75 259 ALA A CA 1
ATOM 2122 C C . ALA A 1 259 ? -16.299 -9.926 22.570 1.00 88.75 259 ALA A C 1
ATOM 2124 O O . ALA A 1 259 ? -16.396 -9.752 23.784 1.00 88.75 259 ALA A O 1
ATOM 2125 N N . LEU A 1 260 ? -16.319 -11.150 22.026 1.00 88.00 260 LEU A N 1
ATOM 2126 C CA . LEU A 1 260 ? -16.376 -12.386 22.815 1.00 88.00 260 LEU A CA 1
ATOM 2127 C C . LEU A 1 260 ? -15.135 -12.580 23.682 1.00 88.00 260 LEU A C 1
ATOM 2129 O O . LEU A 1 260 ? -15.266 -12.898 24.863 1.00 88.00 260 LEU A O 1
ATOM 2133 N N . GLN A 1 261 ? -13.947 -12.367 23.115 1.00 89.25 261 GLN A N 1
ATOM 2134 C CA . GLN A 1 261 ? -12.676 -12.543 23.818 1.00 89.25 261 GLN A CA 1
ATOM 2135 C C . GLN A 1 261 ? -12.556 -11.626 25.047 1.00 89.25 261 GLN A C 1
ATOM 2137 O O . GLN A 1 261 ? -11.972 -12.013 26.055 1.00 89.25 261 GLN A O 1
ATOM 2142 N N . PHE A 1 262 ? -13.150 -10.432 24.983 1.00 88.44 262 PHE A N 1
ATOM 2143 C CA . PHE A 1 262 ? -13.098 -9.418 26.039 1.00 88.44 262 PHE A CA 1
ATOM 2144 C C . PHE A 1 262 ? -14.388 -9.327 26.874 1.00 88.44 262 PHE A C 1
ATOM 2146 O O . PHE A 1 262 ? -14.553 -8.382 27.641 1.00 88.44 262 PHE A O 1
ATOM 2153 N N . ARG A 1 263 ? -15.300 -10.309 26.782 1.00 85.38 263 ARG A N 1
ATOM 2154 C CA . ARG A 1 263 ? -16.621 -10.275 27.446 1.00 85.38 263 ARG A CA 1
ATOM 2155 C C . ARG A 1 263 ? -16.559 -10.078 28.966 1.00 85.38 263 ARG A C 1
ATOM 2157 O O . ARG A 1 263 ? -17.465 -9.476 29.532 1.00 85.38 263 ARG A O 1
ATOM 2164 N N . ASN A 1 264 ? -15.509 -10.586 29.609 1.00 84.94 264 ASN A N 1
ATOM 2165 C CA . ASN A 1 264 ? -15.320 -10.512 31.062 1.00 84.94 264 ASN A CA 1
ATOM 2166 C C . ASN A 1 264 ? -14.412 -9.345 31.493 1.00 84.94 264 ASN A C 1
ATOM 2168 O O . ASN A 1 264 ? -14.022 -9.270 32.654 1.00 84.94 264 ASN A O 1
ATOM 2172 N N . GLN A 1 265 ? -14.041 -8.458 30.568 1.00 86.81 265 GLN A N 1
ATOM 2173 C CA . GLN A 1 265 ? -13.203 -7.289 30.834 1.00 86.81 265 GLN A CA 1
ATOM 2174 C C . GLN A 1 265 ? -14.053 -6.008 30.832 1.00 86.81 265 GLN A C 1
ATOM 2176 O O . GLN A 1 265 ? -15.148 -6.004 30.264 1.00 86.81 265 GLN A O 1
ATOM 2181 N N . PRO A 1 266 ? -13.585 -4.897 31.438 1.00 87.25 266 PRO A N 1
ATOM 2182 C CA . PRO A 1 266 ? -14.343 -3.645 31.519 1.00 87.25 266 PRO A CA 1
ATOM 2183 C C . PRO A 1 266 ? -14.335 -2.863 30.189 1.00 87.25 266 PRO A C 1
ATOM 2185 O O . PRO A 1 266 ? -14.070 -1.660 30.164 1.00 87.25 266 PRO A O 1
ATOM 2188 N N . VAL A 1 267 ? -14.625 -3.545 29.075 1.00 88.12 267 VAL A N 1
ATOM 2189 C CA . VAL A 1 267 ? -14.666 -2.994 27.717 1.00 88.12 267 VAL A CA 1
ATOM 2190 C C . VAL A 1 267 ? -16.057 -3.179 27.131 1.00 88.12 267 VAL A C 1
ATOM 2192 O O . VAL A 1 267 ? -16.552 -4.294 26.980 1.00 88.12 267 VAL A O 1
ATOM 2195 N N . GLN A 1 268 ? -16.685 -2.075 26.747 1.00 89.00 268 GLN A N 1
ATOM 2196 C CA . GLN A 1 268 ? -17.954 -2.096 26.034 1.00 89.00 268 GLN A CA 1
ATOM 2197 C C . GLN A 1 268 ? -17.712 -2.073 24.527 1.00 89.00 268 GLN A C 1
ATOM 2199 O O . GLN A 1 268 ? -16.924 -1.281 24.021 1.00 89.00 268 GLN A O 1
ATOM 2204 N N . PHE A 1 269 ? -18.419 -2.923 23.790 1.00 89.88 269 PHE A N 1
ATOM 2205 C CA . PHE A 1 269 ? -18.319 -2.986 22.334 1.00 89.88 269 PHE A CA 1
ATOM 2206 C C . PHE A 1 269 ? -19.545 -2.345 21.694 1.00 89.88 269 PHE A C 1
ATOM 2208 O O . PHE A 1 269 ? -20.653 -2.467 22.208 1.00 89.88 269 PHE A O 1
ATOM 2215 N N . SER A 1 270 ? -19.376 -1.668 20.560 1.00 88.25 270 SER A N 1
ATOM 2216 C CA . SER A 1 270 ? -20.496 -1.212 19.730 1.00 88.25 270 SER A CA 1
ATOM 2217 C C . SER A 1 270 ? -20.106 -1.052 18.261 1.00 88.25 270 SER A C 1
ATOM 2219 O O . SER A 1 270 ? -18.929 -1.001 17.910 1.00 88.25 270 SER A O 1
ATOM 2221 N N . ILE A 1 271 ? -21.106 -0.969 17.386 1.00 86.94 271 ILE A N 1
ATOM 2222 C CA . ILE A 1 271 ? -20.929 -0.728 15.954 1.00 86.94 271 ILE A CA 1
ATOM 2223 C C . ILE A 1 271 ? -21.493 0.652 15.625 1.00 86.94 271 ILE A C 1
ATOM 2225 O O . ILE A 1 271 ? -22.635 0.959 15.969 1.00 86.94 271 ILE A O 1
ATOM 2229 N N . LEU A 1 272 ? -20.707 1.473 14.935 1.00 85.06 272 LEU A N 1
ATOM 2230 C CA . LEU A 1 272 ? -21.119 2.758 14.387 1.00 85.06 272 LEU A CA 1
ATOM 2231 C C . LEU A 1 272 ? -21.204 2.653 12.857 1.00 85.06 272 LEU A C 1
ATOM 2233 O O . LEU A 1 272 ? -20.201 2.717 12.144 1.00 85.06 272 LEU A O 1
ATOM 2237 N N . GLY A 1 273 ? -22.423 2.496 12.351 1.00 83.75 273 GLY A N 1
ATOM 2238 C CA . GLY A 1 273 ? -22.717 2.495 10.923 1.00 83.75 273 GLY A CA 1
ATOM 2239 C C . GLY A 1 273 ? -22.686 3.910 10.346 1.00 83.75 273 GLY A C 1
ATOM 2240 O O . GLY A 1 273 ? -23.432 4.791 10.783 1.00 83.75 273 GLY A O 1
ATOM 2241 N N . VAL A 1 274 ? -21.847 4.125 9.336 1.00 81.00 274 VAL A N 1
ATOM 2242 C CA . VAL A 1 274 ? -21.765 5.384 8.591 1.00 81.00 274 VAL A CA 1
ATOM 2243 C C . VAL A 1 274 ? -22.794 5.357 7.468 1.00 81.00 274 VAL A C 1
ATOM 2245 O O . VAL A 1 274 ? -22.592 4.723 6.432 1.00 81.00 274 VAL A O 1
ATOM 2248 N N . VAL A 1 275 ? -23.911 6.052 7.670 1.00 78.38 275 VAL A N 1
ATOM 2249 C CA . VAL A 1 275 ? -25.060 6.041 6.758 1.00 78.38 275 VAL A CA 1
ATOM 2250 C C . VAL A 1 275 ? -25.410 7.450 6.307 1.00 78.38 275 VAL A C 1
ATOM 2252 O O . VAL A 1 275 ? -25.548 8.365 7.114 1.00 78.38 275 VAL A O 1
ATOM 2255 N N . ASN A 1 276 ? -25.569 7.613 4.995 1.00 71.25 276 ASN A N 1
ATOM 2256 C CA . ASN A 1 276 ? -26.030 8.867 4.393 1.00 71.25 276 ASN A CA 1
ATOM 2257 C C . ASN A 1 276 ? -27.485 8.775 3.903 1.00 71.25 276 ASN A C 1
ATOM 2259 O O . ASN A 1 276 ? -28.078 9.802 3.605 1.00 71.25 276 ASN A O 1
ATOM 2263 N N . THR A 1 277 ? -28.057 7.567 3.825 1.00 68.06 277 THR A N 1
ATOM 2264 C CA . THR A 1 277 ? -29.431 7.320 3.367 1.00 68.06 277 THR A CA 1
ATOM 2265 C C . THR A 1 277 ? -30.149 6.316 4.282 1.00 68.06 277 THR A C 1
ATOM 2267 O O . THR A 1 277 ? -29.480 5.453 4.867 1.00 68.06 277 THR A O 1
ATOM 2270 N N . PRO A 1 278 ? -31.488 6.397 4.414 1.00 69.00 278 PRO A N 1
ATOM 2271 C CA . PRO A 1 278 ? -32.284 5.465 5.221 1.00 69.00 278 PRO A CA 1
ATOM 2272 C C . PRO A 1 278 ? -32.131 4.000 4.787 1.00 69.00 278 PRO A C 1
ATOM 2274 O O . PRO A 1 278 ? -31.921 3.136 5.637 1.00 69.00 278 PRO A O 1
ATOM 2277 N N . ASP A 1 279 ? -32.112 3.728 3.480 1.00 74.12 279 ASP A N 1
ATOM 2278 C CA . ASP A 1 279 ? -32.013 2.365 2.931 1.00 74.12 279 ASP A CA 1
ATOM 2279 C C . ASP A 1 279 ? -30.737 1.645 3.388 1.00 74.12 279 ASP A C 1
ATOM 2281 O O . ASP A 1 279 ? -30.750 0.470 3.760 1.00 74.12 279 ASP A O 1
ATOM 2285 N N . LYS A 1 280 ? -29.610 2.370 3.445 1.00 73.44 280 LYS A N 1
ATOM 2286 C CA . LYS A 1 280 ? -28.343 1.820 3.950 1.00 73.44 280 LYS A CA 1
ATOM 2287 C C . LYS A 1 280 ? -28.422 1.476 5.435 1.00 73.44 280 LYS A C 1
ATOM 2289 O O . LYS A 1 280 ? -27.847 0.471 5.853 1.00 73.44 280 LYS A O 1
ATOM 2294 N N . ALA A 1 281 ? -29.133 2.280 6.227 1.00 75.56 281 ALA A N 1
ATOM 2295 C CA . ALA A 1 281 ? -29.348 2.004 7.645 1.00 75.56 281 ALA A CA 1
ATOM 2296 C C . ALA A 1 281 ? -30.208 0.752 7.854 1.00 75.56 281 ALA A C 1
ATOM 2298 O O . ALA A 1 281 ? -29.945 -0.031 8.772 1.00 75.56 281 ALA A O 1
ATOM 2299 N N . GLU A 1 282 ? -31.187 0.514 6.981 1.00 78.00 282 GLU A N 1
ATOM 2300 C CA . GLU A 1 282 ? -32.017 -0.685 7.033 1.00 78.00 282 GLU A CA 1
ATOM 2301 C C . GLU A 1 282 ? -31.221 -1.951 6.682 1.00 78.00 282 GLU A C 1
ATOM 2303 O O . GLU A 1 282 ? -31.270 -2.936 7.423 1.00 78.00 282 GLU A O 1
ATOM 2308 N N . VAL A 1 283 ? -30.407 -1.908 5.621 1.00 77.25 283 VAL A N 1
ATOM 2309 C CA . VAL A 1 283 ? -29.516 -3.020 5.238 1.00 77.25 283 VAL A CA 1
ATOM 2310 C C . VAL A 1 283 ? -28.531 -3.359 6.364 1.00 77.25 283 VAL A C 1
ATOM 2312 O O . VAL A 1 283 ? -28.380 -4.531 6.722 1.00 77.25 283 VAL A O 1
ATOM 2315 N N . LEU A 1 284 ? -27.901 -2.344 6.967 1.00 75.19 284 LEU A N 1
ATOM 2316 C CA . LEU A 1 284 ? -27.032 -2.499 8.143 1.00 75.19 284 LEU A CA 1
ATOM 2317 C C . LEU A 1 284 ? -27.781 -3.129 9.323 1.00 75.19 284 LEU A C 1
ATOM 2319 O O . LEU A 1 284 ? -27.275 -4.055 9.954 1.00 75.19 284 LEU A O 1
ATOM 2323 N N . SER A 1 285 ? -29.007 -2.675 9.586 1.00 79.31 285 SER A N 1
ATOM 2324 C CA . SER A 1 285 ? -29.838 -3.185 10.680 1.00 79.31 285 SER A CA 1
ATOM 2325 C C . SER A 1 285 ? -30.242 -4.645 10.485 1.00 79.31 285 SER A C 1
ATOM 2327 O O . SER A 1 285 ? -30.264 -5.405 11.451 1.00 79.31 285 SER A O 1
ATOM 2329 N N . ARG A 1 286 ? -30.572 -5.062 9.254 1.00 79.56 286 ARG A N 1
ATOM 2330 C CA . ARG A 1 286 ? -30.907 -6.462 8.944 1.00 79.56 286 ARG A CA 1
ATOM 2331 C C . ARG A 1 286 ? -29.705 -7.376 9.174 1.00 79.56 286 ARG A C 1
ATOM 2333 O O . ARG A 1 286 ? -29.850 -8.406 9.821 1.00 79.56 286 ARG A O 1
ATOM 2340 N N . LYS A 1 287 ? -28.516 -6.973 8.720 1.00 73.31 287 LYS A N 1
ATOM 2341 C CA . LYS A 1 287 ? -27.275 -7.742 8.916 1.00 73.31 287 LYS A CA 1
ATOM 2342 C C . LYS A 1 287 ? -26.827 -7.786 10.375 1.00 73.31 287 LYS A C 1
ATOM 2344 O O . LYS A 1 287 ? -26.383 -8.830 10.837 1.00 73.31 287 LYS A O 1
ATOM 2349 N N . HIS A 1 288 ? -27.000 -6.702 11.125 1.00 79.62 288 HIS A N 1
ATOM 2350 C CA . HIS A 1 288 ? -26.714 -6.667 12.563 1.00 79.62 288 HIS A CA 1
ATOM 2351 C C . HIS A 1 288 ? -27.473 -7.746 13.351 1.00 79.62 288 HIS A C 1
ATOM 2353 O O . HIS A 1 288 ? -26.905 -8.359 14.248 1.00 79.62 288 HIS A O 1
ATOM 2359 N N . LYS A 1 289 ? -28.709 -8.070 12.947 1.00 80.44 289 LYS A N 1
ATOM 2360 C CA . LYS A 1 289 ? -29.494 -9.166 13.547 1.00 80.44 289 LYS A CA 1
ATOM 2361 C C . LYS A 1 289 ? -28.883 -10.563 13.352 1.00 80.44 289 LYS A C 1
ATOM 2363 O O . LYS A 1 289 ? -29.330 -11.491 14.008 1.00 80.44 289 LYS A O 1
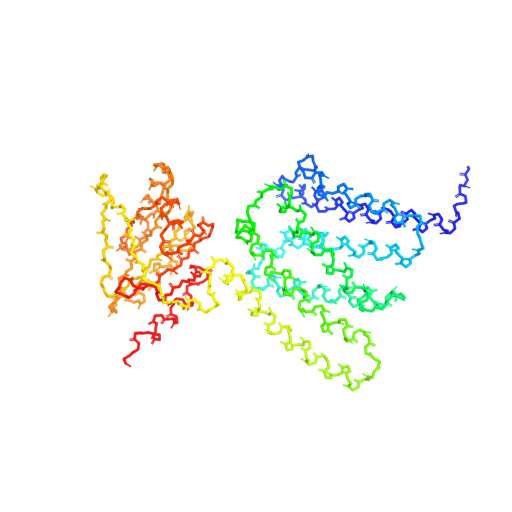ATOM 2368 N N . THR A 1 290 ? -27.908 -10.727 12.456 1.00 78.81 290 THR A N 1
ATOM 2369 C CA . THR A 1 290 ? -27.228 -12.014 12.194 1.00 78.81 290 THR A CA 1
ATOM 2370 C C . THR A 1 290 ? -25.993 -12.239 13.079 1.00 78.81 290 THR A C 1
ATOM 2372 O O . THR A 1 290 ? -25.283 -13.239 12.939 1.00 78.81 290 THR A O 1
ATOM 2375 N N . MET A 1 291 ? -25.688 -11.299 13.977 1.00 77.44 291 MET A N 1
ATOM 2376 C CA . MET A 1 291 ? -24.662 -11.479 15.003 1.00 77.44 291 MET A CA 1
ATOM 2377 C C . MET A 1 291 ? -25.198 -12.382 16.119 1.00 77.44 291 MET A C 1
ATOM 2379 O O . MET A 1 291 ? -26.342 -12.226 16.539 1.00 77.44 291 MET A O 1
ATOM 2383 N N . HIS A 1 292 ? -24.372 -13.305 16.610 1.00 80.81 292 HIS A N 1
ATOM 2384 C CA . HIS A 1 292 ? -24.699 -14.146 17.766 1.00 80.81 292 HIS A CA 1
ATOM 2385 C C . HIS A 1 292 ? -24.514 -13.374 19.077 1.00 80.81 292 HIS A C 1
ATOM 2387 O O . HIS A 1 292 ? -25.198 -13.642 20.062 1.00 80.81 292 HIS A O 1
ATOM 2393 N N . VAL A 1 293 ? -23.614 -12.388 19.086 1.00 78.19 293 VAL A N 1
ATOM 2394 C CA . VAL A 1 293 ? -23.410 -11.475 20.214 1.00 78.19 293 VAL A CA 1
ATOM 2395 C C . VAL A 1 293 ? -24.117 -10.155 19.968 1.00 78.19 293 VAL A C 1
ATOM 2397 O O . VAL A 1 293 ? -23.834 -9.440 19.003 1.00 78.19 293 VAL A O 1
ATOM 2400 N N . THR A 1 294 ? -25.008 -9.794 20.890 1.00 76.19 294 THR A N 1
ATOM 2401 C CA . THR A 1 294 ? -25.750 -8.535 20.838 1.00 76.19 294 THR A CA 1
ATOM 2402 C C . THR A 1 294 ? -24.842 -7.359 21.185 1.00 76.19 294 THR A C 1
ATOM 2404 O O . THR A 1 294 ? -24.721 -6.946 22.335 1.00 76.19 294 THR A O 1
ATOM 2407 N N . VAL A 1 295 ? -24.215 -6.793 20.162 1.00 83.00 295 VAL A N 1
ATOM 2408 C CA . VAL A 1 295 ? -23.414 -5.571 20.259 1.00 83.00 295 VAL A CA 1
ATOM 2409 C C . VAL A 1 295 ? -24.296 -4.368 19.885 1.00 83.00 295 VAL A C 1
ATOM 2411 O O . VAL A 1 295 ? -24.943 -4.420 18.845 1.00 83.00 295 VAL A O 1
ATOM 2414 N N . PRO A 1 296 ? -24.384 -3.276 20.664 1.00 85.31 296 PRO A N 1
ATOM 2415 C CA . PRO A 1 296 ? -25.171 -2.098 20.291 1.00 85.31 296 PRO A CA 1
ATOM 2416 C C . PRO A 1 296 ? -24.816 -1.531 18.904 1.00 85.31 296 PRO A C 1
ATOM 2418 O O . PRO A 1 296 ? -23.642 -1.307 18.614 1.00 85.31 296 PRO A O 1
ATOM 2421 N N . LEU A 1 297 ? -25.830 -1.257 18.072 1.00 83.62 297 LEU A N 1
ATOM 2422 C CA . LEU A 1 297 ? -25.682 -0.607 16.764 1.00 83.62 297 LEU A CA 1
ATOM 2423 C C . LEU A 1 297 ? -26.158 0.843 16.816 1.00 83.62 297 LEU A C 1
ATOM 2425 O O . LEU A 1 297 ? -27.256 1.150 17.289 1.00 83.62 297 LEU A O 1
ATOM 2429 N N . TYR A 1 298 ? -25.342 1.706 16.236 1.00 84.25 298 TYR A N 1
ATOM 2430 C CA . TYR A 1 298 ? -25.526 3.138 16.179 1.00 84.25 298 TYR A CA 1
ATOM 2431 C C . TYR A 1 298 ? -25.322 3.675 14.765 1.00 84.25 298 TYR A C 1
ATOM 2433 O O . TYR A 1 298 ? -24.618 3.062 13.966 1.00 84.25 298 TYR A O 1
ATOM 2441 N N . PHE A 1 299 ? -25.872 4.858 14.479 1.00 82.00 299 PHE A N 1
ATOM 2442 C CA . PHE A 1 299 ? -25.732 5.502 13.173 1.00 82.00 299 PHE A CA 1
ATOM 2443 C C . PHE A 1 299 ? -25.147 6.913 13.264 1.00 82.00 299 PHE A C 1
ATOM 2445 O O . PHE A 1 299 ? -25.504 7.696 14.151 1.00 82.00 299 PHE A O 1
ATOM 2452 N N . ILE A 1 300 ? -24.283 7.247 12.302 1.00 79.62 300 ILE A N 1
ATOM 2453 C CA . ILE A 1 300 ? -23.715 8.586 12.102 1.00 79.62 300 ILE A CA 1
ATOM 2454 C C . ILE A 1 300 ? -23.660 8.923 10.606 1.00 79.62 300 ILE A C 1
ATOM 2456 O O . ILE A 1 300 ? -23.424 8.044 9.778 1.00 79.62 300 ILE A O 1
ATOM 2460 N N . SER A 1 301 ? -23.849 10.194 10.243 1.00 78.00 301 SER A N 1
ATOM 2461 C CA . SER A 1 301 ? -23.631 10.638 8.861 1.00 78.00 301 SER A CA 1
ATOM 2462 C C . SER A 1 301 ? -22.147 10.857 8.575 1.00 78.00 301 SER A C 1
ATOM 2464 O O . SER A 1 301 ? -21.375 11.241 9.461 1.00 78.00 301 SER A O 1
ATOM 2466 N N . ARG A 1 302 ? -21.730 10.661 7.317 1.00 76.31 302 ARG A N 1
ATOM 2467 C CA . ARG A 1 302 ? -20.326 10.837 6.909 1.00 76.31 302 ARG A CA 1
ATOM 2468 C C . ARG A 1 302 ? -19.807 12.248 7.201 1.00 76.31 302 ARG A C 1
ATOM 2470 O O . ARG A 1 302 ? -18.672 12.399 7.641 1.00 76.31 302 ARG A O 1
ATOM 2477 N 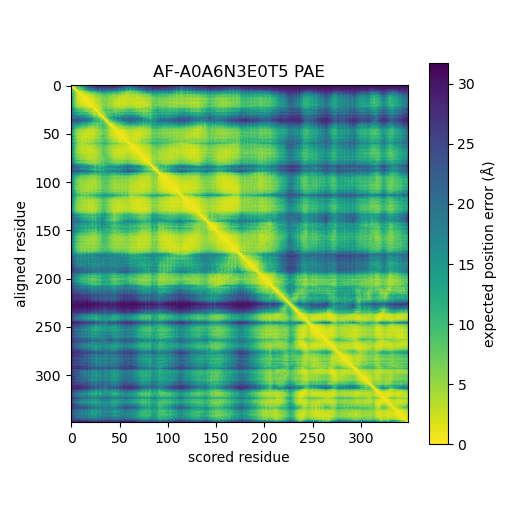N . GLU A 1 303 ? -20.630 13.274 7.004 1.00 75.38 303 GLU A N 1
ATOM 2478 C CA . GLU A 1 303 ? -20.258 14.665 7.292 1.00 75.38 303 GLU A CA 1
ATOM 2479 C C . GLU A 1 303 ? -19.999 14.906 8.781 1.00 75.38 303 GLU A C 1
ATOM 2481 O O . GLU A 1 303 ? -18.992 15.516 9.147 1.00 75.38 303 GLU A O 1
ATOM 2486 N N . LYS A 1 304 ? -20.875 14.386 9.651 1.00 75.69 304 LYS A N 1
ATOM 2487 C CA . LYS A 1 304 ? -20.704 14.489 11.105 1.00 75.69 304 LYS A CA 1
ATOM 2488 C C . LYS A 1 304 ? -19.467 13.727 11.567 1.00 75.69 304 LYS A C 1
ATOM 2490 O O . LYS A 1 304 ? -18.720 14.238 12.394 1.00 75.69 304 LYS A O 1
ATOM 2495 N N . LEU A 1 305 ? -19.197 12.558 10.987 1.00 76.69 305 LEU A N 1
ATOM 2496 C CA . LEU A 1 305 ? -17.986 11.793 11.276 1.00 76.69 305 LEU A CA 1
ATOM 2497 C C . LEU A 1 305 ? -16.710 12.532 10.834 1.00 76.69 305 LEU A C 1
ATOM 2499 O O . LEU A 1 305 ? -15.745 12.574 11.598 1.00 76.69 305 LEU A O 1
ATOM 2503 N N . LYS A 1 306 ? -16.708 13.171 9.654 1.00 73.25 306 LYS A N 1
ATOM 2504 C CA . LYS A 1 306 ? -15.579 13.993 9.177 1.00 73.25 306 LYS A CA 1
ATOM 2505 C C . LYS A 1 306 ? -15.304 15.192 10.093 1.00 73.25 306 LYS A C 1
ATOM 2507 O O . LYS A 1 306 ? -14.141 15.524 10.316 1.00 73.25 306 LYS A O 1
ATOM 2512 N N . LYS A 1 307 ? -16.359 15.822 10.625 1.00 72.38 307 LYS A N 1
ATOM 2513 C CA . LYS A 1 307 ? -16.267 16.937 11.588 1.00 72.38 307 LYS A CA 1
ATOM 2514 C C . LYS A 1 307 ? -15.949 16.477 13.017 1.00 72.38 307 LYS A C 1
ATOM 2516 O O . LYS A 1 307 ? -15.498 17.285 13.821 1.00 72.38 307 LYS A O 1
ATOM 2521 N N . SER A 1 308 ? -16.169 15.201 13.336 1.00 70.38 308 SER A N 1
ATOM 2522 C CA . SER A 1 308 ? -15.886 14.650 14.661 1.00 70.38 308 SER A CA 1
ATOM 2523 C C . SER A 1 308 ? -14.378 14.579 14.949 1.00 70.38 308 SER A C 1
ATOM 2525 O O . SER A 1 308 ? -13.567 14.525 14.016 1.00 70.38 308 SER A O 1
ATOM 2527 N N . PRO A 1 309 ? -13.971 14.479 16.225 1.00 66.00 309 PRO A N 1
ATOM 2528 C CA . PRO A 1 309 ? -12.564 14.318 16.589 1.00 66.00 309 PRO A CA 1
ATOM 2529 C C . PRO A 1 309 ? -11.911 13.032 16.055 1.00 66.00 309 PRO A C 1
ATOM 2531 O O . PRO A 1 309 ? -10.687 12.981 15.939 1.00 66.00 309 PRO A O 1
ATOM 2534 N N . LEU A 1 310 ? -12.704 12.025 15.652 1.00 68.44 310 LEU A N 1
ATOM 2535 C CA . LEU A 1 310 ? -12.202 10.828 14.960 1.00 68.44 310 LEU A CA 1
ATOM 2536 C C . LEU A 1 310 ? -11.611 11.152 13.573 1.00 68.44 310 LEU A C 1
ATOM 2538 O O . LEU A 1 310 ? -10.820 10.357 13.049 1.00 68.44 310 LEU A O 1
ATOM 2542 N N . LYS A 1 311 ? -12.003 12.303 12.985 1.00 64.88 311 LYS A N 1
ATOM 2543 C CA . LYS A 1 311 ? -11.586 12.838 11.673 1.00 64.88 311 LYS A CA 1
ATOM 2544 C C . LYS A 1 311 ? -11.454 11.745 10.614 1.00 64.88 311 LYS A C 1
ATOM 2546 O O . LYS A 1 311 ? -10.423 11.626 9.954 1.00 64.88 311 LYS A O 1
ATOM 2551 N N . ALA A 1 312 ? -12.458 10.884 10.517 1.00 59.34 312 ALA A N 1
ATOM 2552 C CA . ALA A 1 312 ? -12.312 9.654 9.768 1.00 59.34 312 ALA A CA 1
ATOM 2553 C C . ALA A 1 312 ? -12.834 9.759 8.336 1.00 59.34 312 ALA A C 1
ATOM 2555 O O . ALA A 1 312 ? -13.956 10.210 8.090 1.00 59.34 312 ALA A O 1
ATOM 2556 N N . ASN A 1 313 ? -12.017 9.278 7.402 1.00 58.81 313 ASN A N 1
ATOM 2557 C CA . ASN A 1 313 ? -12.388 9.095 6.010 1.00 58.81 313 ASN A CA 1
ATOM 2558 C C . ASN A 1 313 ? -12.950 7.677 5.860 1.00 58.81 313 ASN A C 1
ATOM 2560 O O . ASN A 1 313 ? -12.221 6.694 5.803 1.00 58.81 313 ASN A O 1
ATOM 2564 N N . ALA A 1 314 ? -14.277 7.566 5.887 1.00 53.31 314 ALA A N 1
ATOM 2565 C CA . ALA A 1 314 ? -14.985 6.290 5.883 1.00 53.31 314 ALA A CA 1
ATOM 2566 C C . ALA A 1 314 ? -14.993 5.640 4.488 1.00 53.31 314 ALA A C 1
ATOM 2568 O O . ALA A 1 314 ? -16.048 5.609 3.842 1.00 53.31 314 ALA A O 1
ATOM 2569 N N . TYR A 1 315 ? -13.835 5.164 4.019 1.00 57.06 315 TYR A N 1
ATOM 2570 C CA . TYR A 1 315 ? -13.717 4.305 2.832 1.00 57.06 315 TYR A CA 1
ATOM 2571 C C . TYR A 1 315 ? -13.521 2.823 3.184 1.00 57.06 315 TYR A C 1
ATOM 2573 O O . TYR A 1 315 ? -14.083 1.991 2.479 1.00 57.06 315 TYR A O 1
ATOM 2581 N N . GLY A 1 316 ? -12.852 2.507 4.299 1.00 68.06 316 GLY A N 1
ATOM 2582 C CA . GLY A 1 316 ? -12.734 1.147 4.846 1.00 68.06 316 GLY A CA 1
ATOM 2583 C C . GLY A 1 316 ? -13.271 1.036 6.275 1.00 68.06 316 GLY A C 1
ATOM 2584 O O . GLY A 1 316 ? -13.497 2.058 6.930 1.00 68.06 316 GLY A O 1
ATOM 2585 N N . ASP A 1 317 ? -13.464 -0.197 6.745 1.00 78.75 317 ASP A N 1
ATOM 2586 C CA . ASP A 1 317 ? -13.864 -0.497 8.122 1.00 78.75 317 ASP A CA 1
ATOM 2587 C C . ASP A 1 317 ? -12.667 -0.336 9.075 1.00 78.75 317 ASP A C 1
ATOM 2589 O O . ASP A 1 317 ? -11.545 -0.740 8.761 1.00 78.75 317 ASP A O 1
ATOM 2593 N N . TYR A 1 318 ? -12.882 0.250 10.252 1.00 83.69 318 TYR A N 1
ATOM 2594 C CA . TYR A 1 318 ? -11.816 0.432 11.242 1.00 83.69 318 TYR A CA 1
ATOM 2595 C C . TYR A 1 318 ? -12.350 0.395 12.674 1.00 83.69 318 TYR A C 1
ATOM 2597 O O . TYR A 1 318 ? -13.523 0.668 12.926 1.00 83.69 318 TYR A O 1
ATOM 2605 N N . ILE A 1 319 ? -11.480 0.052 13.619 1.00 87.00 319 ILE A N 1
ATOM 2606 C CA . ILE A 1 319 ? -11.786 -0.022 15.047 1.00 87.00 319 ILE A CA 1
ATOM 2607 C C . ILE A 1 319 ? -11.224 1.214 15.743 1.00 87.00 319 ILE A C 1
ATOM 2609 O O . ILE A 1 319 ? -10.057 1.573 15.573 1.00 87.00 319 ILE A O 1
ATOM 2613 N N . CYS A 1 320 ? -12.056 1.851 16.560 1.00 88.19 320 CYS A N 1
ATOM 2614 C CA . CYS A 1 320 ? -11.656 2.897 17.491 1.00 88.19 320 CYS A CA 1
ATOM 2615 C C . CYS A 1 320 ? -11.832 2.417 18.925 1.00 88.19 320 CYS A C 1
ATOM 2617 O O . CYS A 1 320 ? -12.860 1.827 19.236 1.00 88.19 320 CYS A O 1
ATOM 2619 N N . ILE A 1 321 ? -10.880 2.719 19.805 1.00 88.19 321 ILE A N 1
ATOM 2620 C CA . ILE A 1 321 ? -11.028 2.479 21.245 1.00 88.19 321 ILE A CA 1
ATOM 2621 C C . ILE A 1 321 ? -10.957 3.819 21.960 1.00 88.19 321 ILE A C 1
ATOM 2623 O O . ILE A 1 321 ? -10.020 4.596 21.761 1.00 88.19 321 ILE A O 1
ATOM 2627 N N . LEU A 1 322 ? -11.976 4.085 22.767 1.00 86.88 322 LEU A N 1
ATOM 2628 C CA . LEU A 1 322 ? -12.097 5.246 23.632 1.00 86.88 322 LEU A CA 1
ATOM 2629 C C . LEU A 1 322 ? -11.864 4.816 25.082 1.00 86.88 322 LEU A C 1
ATOM 2631 O O . LEU A 1 322 ? -12.339 3.759 25.488 1.00 86.88 322 LEU A O 1
ATOM 2635 N N . LYS A 1 323 ? -11.192 5.656 25.866 1.00 86.56 323 LYS A N 1
ATOM 2636 C CA . LYS A 1 323 ? -11.139 5.591 27.330 1.00 86.56 323 LYS A CA 1
ATOM 2637 C C . LYS A 1 323 ? -11.594 6.939 27.866 1.00 86.56 323 LYS A C 1
ATOM 2639 O O . LYS A 1 323 ? -10.923 7.937 27.613 1.00 86.56 323 LYS A O 1
ATOM 2644 N N . ASN A 1 324 ? -12.730 6.982 28.563 1.00 83.06 324 ASN A N 1
ATOM 2645 C CA . ASN A 1 324 ? -13.295 8.215 29.138 1.00 83.06 324 ASN A CA 1
ATOM 2646 C C . ASN A 1 324 ? -13.345 9.377 28.121 1.00 83.06 324 ASN A C 1
ATOM 2648 O O . ASN A 1 324 ? -12.689 10.404 28.301 1.00 83.06 324 ASN A O 1
ATOM 2652 N N . ASP A 1 325 ? -14.054 9.179 27.004 1.00 76.62 325 ASP A N 1
ATOM 2653 C CA . ASP A 1 325 ? -14.151 10.136 25.884 1.00 76.62 325 ASP A CA 1
ATOM 2654 C C . ASP A 1 325 ? -12.804 10.570 25.268 1.00 76.62 325 ASP A C 1
ATOM 2656 O O . ASP A 1 325 ? -12.717 11.594 24.590 1.00 76.62 325 ASP A O 1
ATOM 2660 N N . THR A 1 326 ? -11.734 9.802 25.468 1.00 80.81 326 THR A N 1
ATOM 2661 C CA . THR A 1 326 ? -10.443 10.012 24.805 1.00 80.81 326 THR A CA 1
ATOM 2662 C C . THR A 1 326 ? -10.187 8.869 23.843 1.00 80.81 326 THR A C 1
ATOM 2664 O O . THR A 1 326 ? -10.139 7.715 24.249 1.00 80.81 326 THR A O 1
ATOM 2667 N N . LEU A 1 327 ? -10.018 9.175 22.558 1.00 83.62 327 LEU A N 1
ATOM 2668 C CA . LEU A 1 327 ? -9.568 8.213 21.559 1.00 83.62 327 LEU A CA 1
ATOM 2669 C C . LEU A 1 327 ? -8.143 7.811 21.903 1.00 83.62 327 LEU A C 1
ATOM 2671 O O . LEU A 1 327 ? -7.254 8.660 21.837 1.00 83.62 327 LEU A O 1
ATOM 2675 N N . ILE A 1 328 ? -7.981 6.539 22.265 1.00 85.56 328 ILE A N 1
ATOM 2676 C CA . ILE A 1 328 ? -6.705 5.921 22.626 1.00 85.56 328 ILE A CA 1
ATOM 2677 C C . ILE A 1 328 ? -6.164 5.003 21.527 1.00 85.56 328 ILE A C 1
ATOM 2679 O O . ILE A 1 328 ? -4.955 4.835 21.398 1.00 85.56 328 ILE A O 1
ATOM 2683 N N . TYR A 1 329 ? -7.049 4.474 20.677 1.00 86.44 329 TYR A N 1
ATOM 2684 C CA . TYR A 1 329 ? -6.672 3.634 19.544 1.00 86.44 329 TYR A CA 1
ATOM 2685 C C . TYR A 1 329 ? -7.540 3.891 18.315 1.00 86.44 329 TYR A C 1
ATOM 2687 O O . TYR A 1 329 ? -8.752 4.092 18.424 1.00 86.44 329 TYR A O 1
ATOM 2695 N N . LYS A 1 330 ? -6.928 3.823 17.135 1.00 86.25 330 LYS A N 1
ATOM 2696 C CA . LYS A 1 330 ? -7.585 3.829 15.829 1.00 86.25 330 LYS A CA 1
ATOM 2697 C C . LYS A 1 330 ? -6.777 2.982 14.846 1.00 86.25 330 LYS A C 1
ATOM 2699 O O . LYS A 1 330 ? -5.648 3.343 14.532 1.00 86.25 330 LYS A O 1
ATOM 2704 N N . GLY A 1 331 ? -7.351 1.899 14.337 1.00 81.25 331 GLY A N 1
ATOM 2705 C CA . GLY A 1 331 ? -6.663 0.989 13.418 1.00 81.25 331 GLY A CA 1
ATOM 2706 C C . GLY A 1 331 ? -7.620 0.156 12.577 1.00 81.25 331 GLY A C 1
ATOM 2707 O O . GLY A 1 331 ? -8.832 0.239 12.748 1.00 81.25 331 GLY A O 1
ATOM 2708 N N . GLU A 1 332 ? -7.075 -0.628 11.654 1.00 78.81 332 GLU A N 1
ATOM 2709 C CA . GLU A 1 332 ? -7.845 -1.472 10.737 1.00 78.81 332 GLU A CA 1
ATOM 2710 C C . GLU A 1 332 ? -8.768 -2.460 11.474 1.00 78.81 332 GLU A C 1
ATOM 2712 O O . GLU A 1 332 ? -8.445 -2.947 12.560 1.00 78.81 332 GLU A O 1
ATOM 2717 N N . ALA A 1 333 ? -9.950 -2.720 10.905 1.00 74.88 333 ALA A N 1
ATOM 2718 C CA . ALA A 1 333 ? -10.913 -3.658 11.482 1.00 74.88 333 ALA A CA 1
ATOM 2719 C C . ALA A 1 333 ? -10.673 -5.115 11.067 1.00 74.88 333 ALA A C 1
ATOM 2721 O O . ALA A 1 333 ? -11.173 -6.023 11.728 1.00 74.88 333 ALA A O 1
ATOM 2722 N N . ASP A 1 334 ? -9.925 -5.345 9.991 1.00 70.12 334 ASP A N 1
ATOM 2723 C CA . ASP A 1 334 ? -9.520 -6.669 9.543 1.00 70.12 334 ASP A CA 1
ATOM 2724 C C . ASP A 1 334 ? -8.073 -6.629 9.021 1.00 70.12 334 ASP A C 1
ATOM 2726 O O . ASP A 1 334 ? -7.857 -6.042 7.965 1.00 70.12 334 ASP A O 1
ATOM 2730 N N . PRO A 1 335 ? -7.097 -7.231 9.728 1.00 67.56 335 PRO A N 1
ATOM 2731 C CA . PRO A 1 335 ? -7.260 -8.104 10.897 1.00 67.56 335 PRO A CA 1
ATOM 2732 C C . PRO A 1 335 ? -7.470 -7.356 12.227 1.00 67.56 335 PRO A C 1
ATOM 2734 O O . PRO A 1 335 ? -6.849 -6.330 12.500 1.00 67.56 335 PRO A O 1
ATOM 2737 N N . THR A 1 336 ? -8.269 -7.934 13.136 1.00 79.75 336 THR A N 1
ATOM 2738 C CA . THR A 1 336 ? -8.517 -7.389 14.493 1.00 79.75 336 THR A CA 1
ATOM 2739 C C . THR A 1 336 ? -7.337 -7.559 15.457 1.00 79.75 336 THR A C 1
ATOM 2741 O O . THR A 1 336 ? -7.348 -7.004 16.557 1.00 79.75 336 THR A O 1
ATOM 2744 N N . THR A 1 337 ? -6.287 -8.286 15.063 1.00 80.62 337 THR A N 1
ATOM 2745 C CA . THR A 1 337 ? -5.150 -8.681 15.912 1.00 80.62 337 THR A CA 1
ATOM 2746 C C . THR A 1 337 ? -4.456 -7.503 16.592 1.00 80.62 337 THR A C 1
ATOM 2748 O O . THR A 1 337 ? -4.035 -7.614 17.743 1.00 80.62 337 THR A O 1
ATOM 2751 N N . ARG A 1 338 ? -4.343 -6.351 15.916 1.00 80.25 338 ARG A N 1
ATOM 2752 C CA . ARG A 1 338 ? -3.723 -5.156 16.514 1.00 80.25 338 ARG A CA 1
ATOM 2753 C C . ARG A 1 338 ? -4.595 -4.552 17.615 1.00 80.25 338 ARG A C 1
ATOM 2755 O O . ARG A 1 338 ? -4.056 -4.153 18.642 1.00 80.25 338 ARG A O 1
ATOM 2762 N N . ALA A 1 339 ? -5.915 -4.536 17.430 1.00 83.75 339 ALA A N 1
ATOM 2763 C CA . ALA A 1 339 ? -6.855 -4.084 18.451 1.00 83.75 339 ALA A CA 1
ATOM 2764 C C . ALA A 1 339 ? -6.878 -5.042 19.654 1.00 83.75 339 ALA A C 1
ATOM 2766 O O . ALA A 1 339 ? -6.885 -4.572 20.788 1.00 83.75 339 ALA A O 1
ATOM 2767 N N . ILE A 1 340 ? -6.804 -6.361 19.412 1.00 85.31 340 ILE A N 1
ATOM 2768 C CA . ILE A 1 340 ? -6.656 -7.379 20.468 1.00 85.31 340 ILE A CA 1
ATOM 2769 C C . ILE A 1 340 ? -5.404 -7.088 21.295 1.00 85.31 340 ILE A C 1
ATOM 2771 O O . ILE A 1 340 ? -5.508 -6.889 22.499 1.00 85.31 340 ILE A O 1
ATOM 2775 N N . ARG A 1 341 ? -4.229 -7.010 20.652 1.00 85.69 341 ARG A N 1
ATOM 2776 C CA . ARG A 1 341 ? -2.954 -6.757 21.346 1.00 85.69 341 ARG A CA 1
ATOM 2777 C C . ARG A 1 341 ? -2.975 -5.446 22.128 1.00 85.69 341 ARG A C 1
ATOM 2779 O O . ARG A 1 341 ? -2.504 -5.414 23.257 1.00 85.69 341 ARG A O 1
ATOM 2786 N N . PHE A 1 342 ? -3.531 -4.385 21.543 1.00 86.25 342 PHE A N 1
ATOM 2787 C CA . PHE A 1 342 ? -3.654 -3.097 22.217 1.00 86.25 342 PHE A CA 1
ATOM 2788 C C . PHE A 1 342 ? -4.519 -3.197 23.480 1.00 86.25 342 PHE A C 1
ATOM 2790 O O . PHE A 1 342 ? -4.067 -2.802 24.549 1.00 86.25 342 PHE A O 1
ATOM 2797 N N . LEU A 1 343 ? -5.727 -3.767 23.379 1.00 87.88 343 LEU A N 1
ATOM 2798 C CA . LEU A 1 343 ? -6.616 -3.941 24.532 1.00 87.88 343 LEU A CA 1
ATOM 2799 C C . LEU A 1 343 ? -6.000 -4.853 25.592 1.00 87.88 343 LEU A C 1
ATOM 2801 O O . LEU A 1 343 ? -6.050 -4.521 26.767 1.00 87.88 343 LEU A O 1
ATOM 2805 N N . SER A 1 344 ? -5.388 -5.970 25.190 1.00 87.56 344 SER A N 1
ATOM 2806 C CA . SER A 1 344 ? -4.716 -6.878 26.121 1.00 87.56 344 SER A CA 1
ATOM 2807 C C . SER A 1 344 ? -3.607 -6.183 26.906 1.00 87.56 344 SER A C 1
ATOM 2809 O O . SER A 1 344 ? -3.492 -6.439 28.095 1.00 87.56 344 SER A O 1
ATOM 2811 N N . ASN A 1 345 ? -2.824 -5.305 26.276 1.00 86.94 345 ASN A N 1
ATOM 2812 C CA . ASN A 1 345 ? -1.761 -4.566 26.960 1.00 86.94 345 ASN A CA 1
ATOM 2813 C C . ASN A 1 345 ? -2.312 -3.449 27.861 1.00 86.94 345 ASN A C 1
ATOM 2815 O O . ASN A 1 345 ? -1.782 -3.222 28.938 1.00 86.94 345 ASN A O 1
ATOM 2819 N N . GLU A 1 346 ? -3.372 -2.759 27.437 1.00 86.06 346 GLU A N 1
ATOM 2820 C CA . GLU A 1 346 ? -4.003 -1.683 28.220 1.00 86.06 346 GLU A CA 1
ATOM 2821 C C . GLU A 1 346 ? -4.797 -2.179 29.432 1.00 86.06 346 GLU A C 1
ATOM 2823 O O . GLU A 1 346 ? -5.040 -1.411 30.360 1.00 86.06 346 GLU A O 1
ATOM 2828 N N . LEU A 1 347 ? -5.262 -3.428 29.393 1.00 83.75 347 LEU A N 1
ATOM 2829 C CA . LEU A 1 347 ? -6.098 -4.040 30.430 1.00 83.75 347 LEU A CA 1
ATOM 2830 C C . LEU A 1 347 ? -5.315 -5.032 31.298 1.00 83.75 347 LEU A C 1
ATOM 2832 O O . LEU A 1 347 ? -5.909 -5.673 32.165 1.00 83.75 347 LEU A O 1
ATOM 2836 N N . GLN A 1 348 ? -4.005 -5.172 31.064 1.00 73.81 348 GLN A N 1
ATOM 2837 C CA . GLN A 1 348 ? -3.112 -5.823 32.018 1.00 73.81 348 GLN A CA 1
ATOM 2838 C C . GLN A 1 348 ? -3.065 -4.991 33.315 1.00 73.81 348 GLN A C 1
ATOM 2840 O O . GLN A 1 348 ? -3.061 -3.761 33.228 1.00 73.81 348 GLN A O 1
ATOM 2845 N N . PRO A 1 349 ? -3.111 -5.647 34.489 1.00 55.03 349 PRO A N 1
ATOM 2846 C CA . PRO A 1 349 ? -3.148 -4.976 35.788 1.00 55.03 349 PRO A CA 1
ATOM 2847 C C . PRO A 1 349 ? -1.893 -4.158 36.094 1.00 55.03 349 PRO A C 1
ATOM 2849 O O . PRO A 1 349 ? -0.794 -4.557 35.640 1.00 55.03 349 PRO A O 1
#

Secondary structure (DSSP, 8-state):
------HHHHHHHHHHHHHHHHHHIIIIIIHHHHT----TTTSHHHHHHHHHHHHHHTTS-HHHHHHHHHHHHHHHHHHHHHHSGGGTSS-HHHHHHHHHHHHHHHHHHHHHT-SS-HHHHHHHHHHHHHHHHHHHHHHHT--HHHHHHHHHHHHHHHHHHHHHHHHHHHHHH---HHHHHHHHHHHHHHHHHHHHHHHHHHHHHHHS-SSSEEEEE--EEEEETT-SSEEEE---SEEEEEEESS--HHHHHHHHHHHHHTTTSSEEEEEEEE-SSHHHHHHHHHHHTT-SS---EEEE-HHHHHHSTT---TTS-EEEEEETTEEEEEEESSSTHHHHHHHHHHT--

Sequence (349 aa):
MRFNMTIETKKKIIYISAYIFCLIFTPVILAGCIRHRISLWQDWWFYLPLCIAGVIGCFYNTKIRNLIFLFQIPTALHGLFTMSAFRFLSEHDHYVIITTILWCILFALWHSHSTVSAWRMLGVTYLGFLYFFAYPSIWFGETWKDFISNTSGSISTSIAYMTSLLPTAWLCQTKNGYLKGTLTIIIIYVFACGFYISPGVYHHLQYGTYSGCIQKKATLMVRSRKGNQNTFKTFSGYHAHLITNNVNIWTVKKFEGLALQFRNQPVQFSILGVVNTPDKAEVLSRKHKTMHVTVPLYFISREKLKKSPLKANAYGDYICILKNDTLIYKGEADPTTRAIRFLSNELQP

Mean predicted aligned error: 11.97 Å

pLDDT: mean 75.47, std 11.64, range [36.97, 92.19]